Protein AF-A0A958FR53-F1 (afdb_monomer_lite)

Structure (mmCIF, N/CA/C/O backbone):
data_AF-A0A958FR53-F1
#
_entry.id   AF-A0A958FR53-F1
#
loop_
_atom_site.group_PDB
_atom_site.id
_atom_site.type_symbol
_atom_site.label_atom_id
_atom_site.label_alt_id
_atom_site.label_comp_id
_atom_site.label_asym_id
_atom_site.label_entity_id
_atom_site.label_seq_id
_atom_site.pdbx_PDB_ins_code
_atom_site.Cartn_x
_atom_site.Cartn_y
_atom_site.Cartn_z
_atom_site.occupancy
_atom_site.B_iso_or_equiv
_atom_site.auth_seq_id
_atom_site.auth_comp_id
_atom_site.auth_asym_id
_atom_site.auth_atom_id
_atom_site.pdbx_PDB_model_num
ATOM 1 N N . GLY A 1 1 ? 11.135 -22.527 -11.288 1.00 54.66 1 GLY A N 1
ATOM 2 C CA . GLY A 1 1 ? 11.199 -23.999 -11.231 1.00 54.66 1 GLY A CA 1
ATOM 3 C C . GLY A 1 1 ? 11.727 -24.532 -12.546 1.00 54.66 1 GLY A C 1
ATOM 4 O O . GLY A 1 1 ? 11.768 -23.794 -13.521 1.00 54.66 1 GLY A O 1
ATOM 5 N N . THR A 1 2 ? 12.189 -25.776 -12.561 1.00 75.31 2 THR A N 1
ATOM 6 C CA . THR A 1 2 ? 12.942 -26.379 -13.679 1.00 75.31 2 THR A CA 1
ATOM 7 C C . THR A 1 2 ? 12.064 -27.038 -14.746 1.00 75.31 2 THR A C 1
ATOM 9 O O . THR A 1 2 ? 12.567 -27.467 -15.776 1.00 75.31 2 THR A O 1
ATOM 12 N N . ASP A 1 3 ? 10.755 -27.109 -14.519 1.00 85.00 3 ASP A N 1
ATOM 13 C CA . ASP A 1 3 ? 9.790 -27.885 -15.307 1.00 85.00 3 ASP A CA 1
ATOM 14 C C . ASP A 1 3 ? 8.852 -27.040 -16.188 1.00 85.00 3 ASP A C 1
ATOM 16 O O . ASP A 1 3 ? 7.979 -27.585 -16.861 1.00 85.00 3 ASP A O 1
ATOM 20 N N . GLY A 1 4 ? 8.988 -25.709 -16.170 1.00 83.75 4 GLY A N 1
ATOM 21 C CA . GLY A 1 4 ? 8.163 -24.793 -16.964 1.00 83.75 4 GLY A CA 1
ATOM 22 C C . GLY A 1 4 ? 6.686 -24.714 -16.550 1.00 83.75 4 GLY A C 1
ATOM 23 O O . GLY A 1 4 ? 5.893 -24.079 -17.247 1.00 83.75 4 GLY A O 1
ATOM 24 N N . ARG A 1 5 ? 6.276 -25.328 -15.427 1.00 93.81 5 ARG A N 1
ATOM 25 C CA . ARG A 1 5 ? 4.864 -25.347 -14.996 1.00 93.81 5 ARG A CA 1
ATOM 26 C C . ARG A 1 5 ? 4.348 -24.004 -14.483 1.00 93.81 5 ARG A C 1
ATOM 28 O O . ARG A 1 5 ? 3.137 -23.812 -14.432 1.00 93.81 5 ARG A O 1
ATOM 35 N N . GLN A 1 6 ? 5.244 -23.065 -14.188 1.00 94.00 6 GLN A N 1
ATOM 36 C CA . GLN A 1 6 ? 4.943 -21.795 -13.520 1.00 94.00 6 GLN A CA 1
ATOM 37 C C . GLN A 1 6 ? 3.888 -20.979 -14.280 1.00 94.00 6 GLN A C 1
ATOM 39 O O . GLN A 1 6 ? 2.976 -20.430 -13.672 1.00 94.00 6 GLN A O 1
ATOM 44 N N . VAL A 1 7 ? 3.966 -20.955 -15.617 1.00 94.50 7 VAL A N 1
ATOM 45 C CA . VAL A 1 7 ? 2.992 -20.244 -16.464 1.00 94.50 7 VAL A CA 1
ATOM 46 C C . VAL A 1 7 ? 1.593 -20.841 -16.315 1.00 94.50 7 VAL A C 1
ATOM 48 O O . VAL A 1 7 ? 0.613 -20.108 -16.192 1.00 94.50 7 VAL A O 1
ATOM 51 N N . ARG A 1 8 ? 1.485 -22.174 -16.332 1.00 95.88 8 ARG A N 1
ATOM 52 C CA . ARG A 1 8 ? 0.201 -22.872 -16.216 1.00 95.88 8 ARG A CA 1
ATOM 53 C C . ARG A 1 8 ? -0.371 -22.739 -14.806 1.00 95.88 8 ARG A C 1
ATOM 55 O O . ARG A 1 8 ? -1.529 -22.367 -14.675 1.00 95.88 8 ARG A O 1
ATOM 62 N N . GLU A 1 9 ? 0.440 -22.989 -13.784 1.00 97.19 9 GLU A N 1
ATOM 63 C CA . GLU A 1 9 ? 0.028 -22.946 -12.374 1.00 97.19 9 GLU A CA 1
ATOM 64 C C . GLU A 1 9 ? -0.427 -21.537 -11.964 1.00 97.19 9 GLU A C 1
ATOM 66 O O . GLU A 1 9 ? -1.464 -21.387 -11.320 1.00 97.19 9 GLU A O 1
ATOM 71 N N . PHE A 1 10 ? 0.259 -20.484 -12.425 1.00 97.50 10 PHE A N 1
ATOM 72 C CA . PHE A 1 10 ? -0.173 -19.108 -12.172 1.00 97.50 10 PHE A CA 1
ATOM 73 C C . PHE A 1 10 ? -1.515 -18.791 -12.852 1.00 97.50 10 PHE A C 1
ATOM 75 O O . PHE A 1 10 ? -2.398 -18.190 -12.245 1.00 97.50 10 PHE A O 1
ATOM 82 N N . LYS A 1 11 ? -1.720 -19.225 -14.102 1.00 98.00 11 LYS A N 1
ATOM 83 C CA . LYS A 1 11 ? -3.011 -19.039 -14.789 1.00 98.00 11 LYS A CA 1
ATOM 84 C C . LYS A 1 11 ? -4.141 -19.826 -14.129 1.00 98.00 11 LYS A C 1
ATOM 86 O O . LYS A 1 11 ? -5.265 -19.334 -14.067 1.00 98.00 11 LYS A O 1
ATOM 91 N N . GLU A 1 12 ? -3.861 -21.035 -13.646 1.00 98.31 12 GLU A N 1
ATOM 92 C CA . GLU A 1 12 ? -4.814 -21.844 -12.881 1.00 98.31 12 GLU A CA 1
ATOM 93 C C . GLU A 1 12 ? -5.193 -21.145 -11.566 1.00 98.31 12 GLU A C 1
ATOM 95 O O . GLU A 1 12 ? -6.379 -21.082 -11.242 1.00 98.31 12 GLU A O 1
ATOM 100 N N . MET A 1 13 ? -4.228 -20.528 -10.875 1.00 98.25 13 MET A N 1
ATOM 101 C CA . MET A 1 13 ? -4.471 -19.695 -9.694 1.00 98.25 13 MET A CA 1
ATOM 102 C C . MET A 1 13 ? -5.370 -18.489 -10.018 1.00 98.25 13 MET A C 1
ATOM 104 O O . MET A 1 13 ? -6.396 -18.309 -9.362 1.00 98.25 13 MET A O 1
ATOM 108 N N . VAL A 1 14 ? -5.052 -17.692 -11.049 1.00 98.62 14 VAL A N 1
ATOM 109 C CA . VAL A 1 14 ? -5.895 -16.545 -11.450 1.00 98.62 14 VAL A CA 1
ATOM 110 C C . VAL A 1 14 ? -7.313 -17.006 -11.800 1.00 98.62 14 VAL A C 1
ATOM 112 O O . VAL A 1 14 ? -8.295 -16.434 -11.329 1.00 98.62 14 VAL A O 1
ATOM 115 N N . LYS A 1 15 ? -7.439 -18.106 -12.553 1.00 98.50 15 LYS A N 1
ATOM 116 C CA . LYS A 1 15 ? -8.737 -18.699 -12.892 1.00 98.50 15 LYS A CA 1
ATOM 117 C C . LYS A 1 15 ? -9.525 -19.118 -11.646 1.00 98.50 15 LYS A C 1
ATOM 119 O O . LYS A 1 15 ? -10.747 -18.951 -11.623 1.00 98.50 15 LYS A O 1
ATOM 124 N N . ALA A 1 16 ? -8.861 -19.665 -10.628 1.00 98.75 16 ALA A N 1
ATOM 125 C CA . ALA A 1 16 ? -9.502 -20.044 -9.373 1.00 98.75 16 ALA A CA 1
ATOM 126 C C . ALA A 1 16 ? -10.024 -18.815 -8.609 1.00 98.75 16 ALA A C 1
ATOM 128 O O . ALA A 1 16 ? -11.164 -18.840 -8.142 1.00 98.75 16 ALA A O 1
ATOM 129 N N . PHE A 1 17 ? -9.254 -17.721 -8.556 1.00 98.62 17 PHE A N 1
ATOM 130 C CA . PHE A 1 17 ? -9.705 -16.457 -7.961 1.00 98.62 17 PHE A CA 1
ATOM 131 C C . PHE A 1 17 ? -10.916 -15.875 -8.699 1.00 98.62 17 PHE A C 1
ATOM 133 O O . PHE A 1 17 ? -11.945 -15.604 -8.077 1.00 98.62 17 PHE A O 1
ATOM 140 N N . HIS A 1 18 ? -10.865 -15.793 -10.031 1.00 98.50 18 HIS A N 1
ATOM 141 C CA . HIS A 1 18 ? -11.983 -15.295 -10.842 1.00 98.50 18 HIS A CA 1
ATOM 142 C C . HIS A 1 18 ? -13.249 -16.142 -10.707 1.00 98.50 18 HIS A C 1
ATOM 144 O O . HIS A 1 18 ? -14.346 -15.594 -10.621 1.00 98.50 18 HIS A O 1
ATOM 150 N N . SER A 1 19 ? -13.114 -17.470 -10.624 1.00 98.50 19 SER A N 1
ATOM 151 C CA . SER A 1 19 ? -14.256 -18.376 -10.407 1.00 98.50 19 SER A CA 1
ATOM 152 C C . SER A 1 19 ? -14.958 -18.128 -9.063 1.00 98.50 19 SER A C 1
ATOM 154 O O . SER A 1 19 ? -16.132 -18.457 -8.915 1.00 98.50 19 SER A O 1
ATOM 156 N N . ASN A 1 20 ? -14.256 -17.505 -8.111 1.00 98.38 20 ASN A N 1
ATOM 157 C CA . ASN A 1 20 ? -14.771 -17.070 -6.812 1.00 98.38 20 ASN A CA 1
ATOM 158 C C . ASN A 1 20 ? -15.046 -15.555 -6.743 1.00 98.38 20 ASN A C 1
ATOM 160 O O . ASN A 1 20 ? -15.259 -15.028 -5.655 1.00 98.38 20 ASN A O 1
ATOM 164 N N . GLN A 1 21 ? -15.078 -14.856 -7.886 1.00 97.81 21 GLN A N 1
ATOM 165 C CA . GLN A 1 21 ? -15.331 -13.410 -7.982 1.00 97.81 21 GLN A CA 1
ATOM 166 C C . GLN A 1 21 ? -14.292 -12.547 -7.241 1.00 97.81 21 GLN A C 1
ATOM 168 O O . GLN A 1 21 ? -14.615 -11.485 -6.711 1.00 97.81 21 GLN A O 1
ATOM 173 N N . ILE A 1 22 ? -13.037 -13.000 -7.210 1.00 98.25 22 ILE A N 1
ATOM 174 C CA . ILE A 1 22 ? -11.909 -12.279 -6.613 1.00 98.25 22 ILE A CA 1
ATOM 175 C C . ILE A 1 22 ? -10.998 -11.788 -7.738 1.00 98.25 22 ILE A C 1
ATOM 177 O O . ILE A 1 22 ? -10.498 -12.591 -8.523 1.00 98.25 22 ILE A O 1
ATOM 181 N N . ALA A 1 23 ? -10.798 -10.473 -7.817 1.00 98.25 23 ALA A N 1
ATOM 182 C CA . ALA A 1 23 ? -9.859 -9.855 -8.748 1.00 98.25 23 ALA A CA 1
ATOM 183 C C . ALA A 1 23 ? -8.408 -10.040 -8.271 1.00 98.25 23 ALA A C 1
ATOM 185 O O . ALA A 1 23 ? -8.145 -10.056 -7.067 1.00 98.25 23 ALA A O 1
ATOM 186 N N . VAL A 1 24 ? -7.465 -10.137 -9.208 1.00 98.62 24 VAL A N 1
ATOM 187 C CA . VAL A 1 24 ? -6.033 -10.300 -8.932 1.00 98.62 24 VAL A CA 1
ATOM 188 C C . VAL A 1 24 ? -5.279 -9.038 -9.343 1.00 98.62 24 VAL A C 1
ATOM 190 O O . VAL A 1 24 ? -5.253 -8.665 -10.518 1.00 98.62 24 VAL A O 1
ATOM 193 N N . ILE A 1 25 ? -4.637 -8.400 -8.364 1.00 98.62 25 ILE A N 1
ATOM 194 C CA . ILE A 1 25 ? -3.726 -7.267 -8.559 1.00 98.62 25 ILE A CA 1
ATOM 195 C C . ILE A 1 25 ? -2.292 -7.779 -8.436 1.00 98.62 25 ILE A C 1
ATOM 197 O O . ILE A 1 25 ? -1.975 -8.490 -7.484 1.00 98.62 25 ILE A O 1
ATOM 201 N N . LEU A 1 26 ? -1.434 -7.423 -9.392 1.00 98.62 26 LEU A N 1
ATOM 202 C CA . LEU A 1 26 ? -0.034 -7.846 -9.416 1.00 98.62 26 LEU A CA 1
ATOM 203 C C . LEU A 1 26 ? 0.897 -6.721 -8.945 1.00 98.62 26 LEU A C 1
ATOM 205 O O . LEU A 1 26 ? 0.838 -5.613 -9.475 1.00 98.62 26 LEU A O 1
ATOM 209 N N . ASP A 1 27 ? 1.772 -7.011 -7.985 1.00 98.75 27 ASP A N 1
ATOM 210 C CA . ASP A 1 27 ? 2.882 -6.121 -7.631 1.00 98.75 27 ASP A CA 1
ATOM 211 C C . ASP A 1 27 ? 3.961 -6.172 -8.726 1.00 98.75 27 ASP A C 1
ATOM 213 O O . ASP A 1 27 ? 4.370 -7.258 -9.148 1.00 98.75 27 ASP A O 1
ATOM 217 N N . VAL A 1 28 ? 4.380 -5.014 -9.236 1.00 98.81 28 VAL A N 1
ATOM 218 C CA . VAL A 1 28 ? 5.323 -4.896 -10.354 1.00 98.81 28 VAL A CA 1
ATOM 219 C C . VAL A 1 28 ? 6.444 -3.911 -10.047 1.00 98.81 28 VAL A C 1
ATOM 221 O O . VAL A 1 28 ? 6.221 -2.778 -9.624 1.00 98.81 28 VAL A O 1
ATOM 224 N N . VAL A 1 29 ? 7.668 -4.340 -10.360 1.00 98.56 29 VAL A N 1
ATOM 225 C CA . VAL A 1 29 ? 8.905 -3.601 -10.098 1.00 98.56 29 VAL A CA 1
ATOM 226 C C . VAL A 1 29 ? 9.525 -3.175 -11.427 1.00 98.56 29 VAL A C 1
ATOM 228 O O . VAL A 1 29 ? 10.181 -3.961 -12.108 1.00 98.56 29 VAL A O 1
ATOM 231 N N . TYR A 1 30 ? 9.285 -1.922 -11.818 1.00 98.38 30 TYR A N 1
ATOM 232 C CA . TYR A 1 30 ? 9.868 -1.318 -13.027 1.00 98.38 30 TYR A CA 1
ATOM 233 C C . TYR A 1 30 ? 10.902 -0.225 -12.721 1.00 98.38 30 TYR A C 1
ATOM 235 O O . TYR A 1 30 ? 11.507 0.320 -13.644 1.00 98.38 30 TYR A O 1
ATOM 243 N N . ASN A 1 31 ? 11.089 0.116 -11.442 1.00 98.00 31 ASN A N 1
ATOM 244 C CA . ASN A 1 31 ? 11.985 1.184 -11.003 1.00 98.00 31 ASN A CA 1
ATOM 245 C C . ASN A 1 31 ? 13.460 0.730 -10.906 1.00 98.00 31 ASN A C 1
ATOM 247 O O . ASN A 1 31 ? 14.357 1.541 -11.140 1.00 98.00 31 ASN A O 1
ATOM 251 N N . HIS A 1 32 ? 13.719 -0.559 -10.662 1.00 97.56 32 HIS A N 1
ATOM 252 C CA . HIS A 1 32 ? 15.056 -1.164 -10.619 1.00 97.56 32 HIS A CA 1
ATOM 253 C C . HIS A 1 32 ? 15.039 -2.602 -11.174 1.00 97.56 32 HIS A C 1
ATOM 255 O O . HIS A 1 32 ? 14.012 -3.082 -11.652 1.00 97.56 32 HIS A O 1
ATOM 261 N N . VAL A 1 33 ? 16.189 -3.290 -11.158 1.00 96.38 33 VAL A N 1
ATOM 262 C CA . VAL A 1 33 ? 16.293 -4.699 -11.574 1.00 96.38 33 VAL A CA 1
ATOM 263 C C . VAL A 1 33 ? 17.169 -5.474 -10.595 1.00 96.38 33 VAL A C 1
ATOM 265 O O . VAL A 1 33 ? 18.121 -4.933 -10.045 1.00 96.38 33 VAL A O 1
ATOM 268 N N . SER A 1 34 ? 16.902 -6.763 -10.403 1.00 93.69 34 SER A N 1
ATOM 269 C CA . SER A 1 34 ? 17.800 -7.607 -9.613 1.00 93.69 34 SER A CA 1
ATOM 270 C C . SER A 1 34 ? 19.093 -7.911 -10.375 1.00 93.69 34 SER A C 1
ATOM 272 O O . SER A 1 34 ? 19.124 -7.912 -11.613 1.00 93.69 34 SER A O 1
ATOM 274 N N . GLN A 1 35 ? 20.164 -8.177 -9.616 1.00 90.12 35 GLN A N 1
ATOM 275 C CA . GLN A 1 35 ? 21.483 -8.551 -10.140 1.00 90.12 35 GLN A CA 1
ATOM 276 C C . GLN A 1 35 ? 21.917 -7.648 -11.302 1.00 90.12 35 GLN A C 1
ATOM 278 O O . GLN A 1 35 ? 22.315 -8.140 -12.359 1.00 90.12 35 GLN A O 1
ATOM 283 N N . TYR A 1 36 ? 21.805 -6.325 -11.130 1.00 85.06 36 TYR A N 1
ATOM 284 C CA . TYR A 1 36 ? 22.046 -5.347 -12.196 1.00 85.06 36 TYR A CA 1
ATOM 285 C C . TYR A 1 36 ? 23.388 -5.552 -12.901 1.00 85.06 36 TYR A C 1
ATOM 287 O O . TYR A 1 36 ? 23.495 -5.311 -14.103 1.00 85.06 36 TYR A O 1
ATOM 295 N N . ASP A 1 37 ? 24.385 -6.090 -12.193 1.00 84.75 37 ASP A N 1
ATOM 296 C CA . ASP A 1 37 ? 25.684 -6.410 -12.761 1.00 84.75 37 ASP A CA 1
ATOM 297 C C . ASP A 1 37 ? 25.685 -7.494 -13.838 1.00 84.75 37 ASP A C 1
ATOM 299 O O . ASP A 1 37 ? 26.526 -7.424 -14.739 1.00 84.75 37 ASP A O 1
ATOM 303 N N . HIS A 1 38 ? 24.745 -8.436 -13.766 1.00 91.81 38 HIS A N 1
ATOM 304 C CA . HIS A 1 38 ? 24.525 -9.518 -14.727 1.00 91.81 38 HIS A CA 1
ATOM 305 C C . HIS A 1 38 ? 23.213 -9.347 -15.506 1.00 91.81 38 HIS A C 1
ATOM 307 O O . HIS A 1 38 ? 22.783 -10.250 -16.227 1.00 91.81 38 HIS A O 1
ATOM 313 N N . ASN A 1 39 ? 22.546 -8.202 -15.366 1.00 94.81 39 ASN A N 1
ATOM 314 C CA . ASN A 1 39 ? 21.243 -8.007 -15.967 1.00 94.81 39 ASN A CA 1
ATOM 315 C C . ASN A 1 39 ? 21.360 -7.820 -17.496 1.00 94.81 39 ASN A C 1
ATOM 317 O O . ASN A 1 39 ? 22.198 -7.034 -17.951 1.00 94.81 39 ASN A O 1
ATOM 321 N N . PRO A 1 40 ? 20.507 -8.468 -18.313 1.00 95.62 40 PRO A N 1
ATOM 322 C CA . PRO A 1 40 ? 20.557 -8.352 -19.771 1.00 95.62 40 PRO A CA 1
ATOM 323 C C . PRO A 1 40 ? 20.536 -6.911 -20.291 1.00 95.62 40 PRO A C 1
ATOM 325 O O . PRO A 1 40 ? 21.240 -6.600 -21.249 1.00 95.62 40 PRO A O 1
ATOM 328 N N . TYR A 1 41 ? 19.803 -6.001 -19.641 1.00 96.25 41 TYR A N 1
ATOM 329 C CA . TYR A 1 41 ? 19.758 -4.599 -20.064 1.00 96.25 41 TYR A CA 1
ATOM 330 C C . TYR A 1 41 ? 21.114 -3.897 -19.938 1.00 96.25 41 TYR A C 1
ATOM 332 O O . TYR A 1 41 ? 21.424 -3.032 -20.758 1.00 96.25 41 TYR A O 1
ATOM 340 N N . LYS A 1 42 ? 21.951 -4.289 -18.964 1.00 95.19 42 LYS A N 1
ATOM 341 C CA . LYS A 1 42 ? 23.311 -3.748 -18.805 1.00 95.19 42 LYS A CA 1
ATOM 342 C C . LYS A 1 42 ? 24.192 -4.166 -19.982 1.00 95.19 42 LYS A C 1
ATOM 344 O O . LYS A 1 42 ? 24.961 -3.344 -20.475 1.00 95.19 42 LYS A O 1
ATOM 349 N N . TYR A 1 43 ? 24.062 -5.416 -20.434 1.00 95.50 43 TYR A N 1
ATOM 350 C CA . TYR A 1 43 ? 24.814 -5.953 -21.573 1.00 95.50 43 TYR A CA 1
ATOM 351 C C . TYR A 1 43 ? 24.318 -5.442 -22.927 1.00 95.50 43 TYR A C 1
ATOM 353 O O . TYR A 1 43 ? 25.123 -5.318 -23.845 1.00 95.50 43 TYR A O 1
ATOM 361 N N . ILE A 1 44 ? 23.022 -5.138 -23.052 1.00 96.56 44 ILE A N 1
ATOM 362 C CA . ILE A 1 44 ? 22.471 -4.502 -24.254 1.00 96.56 44 ILE A CA 1
ATOM 363 C C . ILE A 1 44 ? 22.995 -3.068 -24.356 1.00 96.56 44 ILE A C 1
ATOM 365 O O . ILE A 1 44 ? 23.652 -2.734 -25.336 1.00 96.56 44 ILE A O 1
ATOM 369 N N . ASP A 1 45 ? 22.702 -2.228 -23.357 1.00 97.19 45 ASP A N 1
ATOM 370 C CA . ASP A 1 45 ? 23.225 -0.862 -23.270 1.00 97.19 45 ASP A CA 1
ATOM 371 C C . ASP A 1 45 ? 22.977 -0.269 -21.872 1.00 97.19 45 ASP A C 1
ATOM 373 O O . ASP A 1 45 ? 21.900 0.264 -21.568 1.00 97.19 45 ASP A O 1
ATOM 377 N N . LYS A 1 46 ? 24.004 -0.303 -21.014 1.00 96.06 46 LYS A N 1
ATOM 378 C CA . LYS A 1 46 ? 23.906 0.265 -19.663 1.00 96.06 46 LYS A CA 1
ATOM 379 C C . LYS A 1 46 ? 23.580 1.766 -19.642 1.00 96.06 46 LYS A C 1
ATOM 381 O O . LYS A 1 46 ? 22.919 2.229 -18.717 1.00 96.06 46 LYS A O 1
ATOM 386 N N . PHE A 1 47 ? 24.031 2.535 -20.635 1.00 97.31 47 PHE A N 1
ATOM 387 C CA . PHE A 1 47 ? 23.840 3.989 -20.681 1.00 97.31 47 PHE A CA 1
ATOM 388 C C . PHE A 1 47 ? 22.415 4.354 -21.094 1.00 97.31 47 PHE A C 1
ATOM 390 O O . PHE A 1 47 ? 21.880 5.388 -20.662 1.00 97.31 47 PHE A O 1
ATOM 397 N N . TYR A 1 48 ? 21.802 3.496 -21.910 1.00 98.00 48 TYR A N 1
ATOM 398 C CA . TYR A 1 48 ? 20.412 3.617 -22.304 1.00 98.00 48 TYR A CA 1
ATOM 399 C C . TYR A 1 48 ? 19.477 3.280 -21.142 1.00 98.00 48 TYR A C 1
ATOM 401 O O . TYR A 1 48 ? 18.656 4.118 -20.786 1.00 98.00 48 TYR A O 1
ATOM 409 N N . TYR A 1 49 ? 19.616 2.104 -20.524 1.00 98.12 49 TYR A N 1
ATOM 410 C CA . TYR A 1 49 ? 18.600 1.582 -19.601 1.00 98.12 49 TYR A CA 1
ATOM 411 C C . TYR A 1 49 ? 18.735 2.023 -18.141 1.00 98.12 49 TYR A C 1
ATOM 413 O O . TYR A 1 49 ? 17.749 1.942 -17.416 1.00 98.12 49 TYR A O 1
ATOM 421 N N . PHE A 1 50 ? 19.894 2.519 -17.697 1.00 98.00 50 PHE A N 1
ATOM 422 C CA . PHE A 1 50 ? 20.115 2.831 -16.278 1.00 98.00 50 PHE A CA 1
ATOM 423 C C . PHE A 1 50 ? 20.569 4.260 -16.043 1.00 98.00 50 PHE A C 1
ATOM 425 O O . PHE A 1 50 ? 21.306 4.829 -16.854 1.00 98.00 50 PHE A O 1
ATOM 432 N N . ARG A 1 51 ? 20.150 4.851 -14.922 1.00 97.31 51 ARG A N 1
ATOM 433 C CA . ARG A 1 51 ? 20.700 6.121 -14.440 1.00 97.31 51 ARG A CA 1
ATOM 434 C C . ARG A 1 51 ? 22.123 5.890 -13.939 1.00 97.31 51 ARG A C 1
ATOM 436 O O . ARG A 1 51 ? 22.384 4.916 -13.236 1.00 97.31 51 ARG A O 1
ATOM 443 N N . LEU A 1 52 ? 23.047 6.741 -14.383 1.00 97.31 52 LEU A N 1
ATOM 444 C CA . LEU A 1 52 ? 24.476 6.590 -14.134 1.00 97.31 52 LEU A CA 1
ATOM 445 C C . LEU A 1 52 ? 25.061 7.923 -13.680 1.00 97.31 52 LEU A C 1
ATOM 447 O O . LEU A 1 52 ? 24.794 8.960 -14.289 1.00 97.31 52 LEU A O 1
ATOM 451 N N . LYS A 1 53 ? 25.945 7.849 -12.691 1.00 96.94 53 LYS A N 1
ATOM 452 C CA . LYS A 1 53 ? 26.780 8.960 -12.237 1.00 96.94 53 LYS A CA 1
ATOM 453 C C . LYS A 1 53 ? 27.786 9.365 -13.332 1.00 96.94 53 LYS A C 1
ATOM 455 O O . LYS A 1 53 ? 28.040 8.586 -14.255 1.00 96.94 53 LYS A O 1
ATOM 460 N N . PRO A 1 54 ? 28.454 10.533 -13.220 1.00 97.06 54 PRO A N 1
ATOM 461 C CA . PRO A 1 54 ? 29.464 10.967 -14.194 1.00 97.06 54 PRO A CA 1
ATOM 462 C C . PRO A 1 54 ? 30.626 9.981 -14.407 1.00 97.06 54 PRO A C 1
ATOM 464 O O . PRO A 1 54 ? 31.184 9.912 -15.498 1.00 97.06 54 PRO A O 1
ATOM 467 N N . ASN A 1 55 ? 30.973 9.186 -13.391 1.00 96.69 55 ASN A N 1
ATOM 468 C CA . ASN A 1 55 ? 31.998 8.139 -13.475 1.00 96.69 55 ASN A CA 1
ATOM 469 C C . ASN A 1 55 ? 31.486 6.815 -14.083 1.00 96.69 55 ASN A C 1
ATOM 471 O O . ASN A 1 55 ? 32.223 5.836 -14.115 1.00 96.69 55 ASN A O 1
ATOM 475 N N . CYS A 1 56 ? 30.253 6.797 -14.596 1.00 94.69 56 CYS A N 1
ATOM 476 C CA . CYS A 1 56 ? 29.582 5.649 -15.207 1.00 94.69 56 CYS A CA 1
ATOM 477 C C . CYS A 1 56 ? 29.198 4.504 -14.251 1.00 94.69 56 CYS A C 1
ATOM 479 O O . CYS A 1 56 ? 28.854 3.420 -14.746 1.00 94.69 56 CYS A O 1
ATOM 481 N N . ASP A 1 57 ? 29.222 4.747 -12.937 1.00 95.56 57 ASP A N 1
ATOM 482 C CA . ASP A 1 57 ? 28.618 3.870 -11.929 1.00 95.56 57 ASP A CA 1
ATOM 483 C C . ASP A 1 57 ? 27.099 4.045 -11.897 1.00 95.56 57 ASP A C 1
ATOM 485 O O . ASP A 1 57 ? 26.578 5.101 -12.264 1.00 95.56 57 ASP A O 1
ATOM 489 N N . PHE A 1 58 ? 26.386 3.030 -11.410 1.00 96.62 58 PHE A N 1
ATOM 490 C CA . PHE A 1 58 ? 24.940 3.095 -11.229 1.00 96.62 58 PHE A CA 1
ATOM 491 C C . PHE A 1 58 ? 24.544 4.142 -10.177 1.00 96.62 58 PHE A C 1
ATOM 493 O O . PHE A 1 58 ? 25.166 4.281 -9.116 1.00 96.62 58 PHE A O 1
ATOM 500 N N . GLU A 1 59 ? 23.496 4.902 -10.485 1.00 96.44 59 GLU A N 1
ATOM 501 C CA . GLU A 1 59 ? 22.714 5.594 -9.462 1.00 96.44 59 GLU A CA 1
ATOM 502 C C . GLU A 1 59 ? 21.835 4.575 -8.733 1.00 96.44 59 GLU A C 1
ATOM 504 O O . GLU A 1 59 ? 21.431 3.577 -9.321 1.00 96.44 59 GLU A O 1
ATOM 509 N N . SER A 1 60 ? 21.583 4.809 -7.447 1.00 95.62 60 SER A N 1
ATOM 510 C CA . SER A 1 60 ? 20.827 3.901 -6.578 1.00 95.62 60 SER A CA 1
ATOM 511 C C . SER A 1 60 ? 19.927 4.707 -5.643 1.00 95.62 60 SER A C 1
ATOM 513 O O . SER A 1 60 ? 19.943 4.526 -4.424 1.00 95.62 60 SER A O 1
ATOM 515 N N . ALA A 1 61 ? 19.174 5.646 -6.206 1.00 96.31 61 ALA A N 1
ATOM 516 C CA . ALA A 1 61 ? 18.178 6.419 -5.480 1.00 96.31 61 ALA A CA 1
ATOM 517 C C . ALA A 1 61 ? 17.017 5.532 -4.983 1.00 96.31 61 ALA A C 1
ATOM 519 O O . ALA A 1 61 ? 16.378 5.875 -3.992 1.00 96.31 61 ALA A O 1
ATOM 520 N N . SER A 1 62 ? 16.785 4.377 -5.618 1.00 95.31 62 SER A N 1
ATOM 521 C CA . SER A 1 62 ? 15.899 3.309 -5.124 1.00 95.31 62 SER A CA 1
ATOM 522 C C . SER A 1 62 ? 16.385 2.658 -3.825 1.00 95.31 62 SER A C 1
ATOM 524 O O . SER A 1 62 ? 15.589 2.094 -3.088 1.00 95.31 62 SER A O 1
ATOM 526 N N . GLY A 1 63 ? 17.694 2.706 -3.547 1.00 94.81 63 GLY A N 1
ATOM 527 C CA . GLY A 1 63 ? 18.334 1.905 -2.497 1.00 94.81 63 GLY A CA 1
ATOM 528 C C . GLY A 1 63 ? 18.679 0.468 -2.919 1.00 94.81 63 GLY A C 1
ATOM 529 O O . GLY A 1 63 ? 19.307 -0.249 -2.145 1.00 94.81 63 GLY A O 1
ATOM 530 N N . CYS A 1 64 ? 18.348 0.059 -4.150 1.00 95.12 64 CYS A N 1
ATOM 531 C CA . CYS A 1 64 ? 18.486 -1.324 -4.633 1.00 95.12 64 CYS A CA 1
ATOM 532 C C . CYS A 1 64 ? 19.679 -1.544 -5.586 1.00 95.12 64 CYS A C 1
ATOM 534 O O . CYS A 1 64 ? 19.775 -2.570 -6.257 1.00 95.12 64 CYS A O 1
ATOM 536 N N . GLY A 1 65 ? 20.608 -0.589 -5.656 1.00 95.12 65 GLY A N 1
ATOM 537 C CA . GLY A 1 65 ? 21.864 -0.684 -6.407 1.00 95.12 65 GLY A CA 1
ATOM 538 C C . GLY A 1 65 ? 21.819 -0.135 -7.834 1.00 95.12 65 GLY A C 1
ATOM 539 O O . GLY A 1 65 ? 22.872 0.193 -8.380 1.00 95.12 65 GLY A O 1
ATOM 540 N N . ASN A 1 66 ? 20.634 0.028 -8.427 1.00 97.19 66 ASN A N 1
ATOM 541 C CA . ASN A 1 66 ? 20.465 0.640 -9.741 1.00 97.19 66 ASN A CA 1
ATOM 542 C C . ASN A 1 66 ? 19.098 1.327 -9.879 1.00 97.19 66 ASN A C 1
ATOM 544 O O . ASN A 1 66 ? 18.116 0.852 -9.321 1.00 97.19 66 ASN A O 1
ATOM 548 N N . ASP A 1 67 ? 19.002 2.327 -10.756 1.00 97.56 67 ASP A N 1
ATOM 549 C CA . ASP A 1 67 ? 17.723 2.948 -11.123 1.00 97.56 67 ASP A CA 1
ATOM 550 C C . ASP A 1 67 ? 17.477 2.841 -12.636 1.00 97.56 67 ASP A C 1
ATOM 552 O O . ASP A 1 67 ? 18.352 3.154 -13.453 1.00 97.56 67 ASP A O 1
ATOM 556 N N . PHE A 1 68 ? 16.288 2.385 -13.027 1.00 97.88 68 PHE A N 1
ATOM 557 C CA . PHE A 1 68 ? 15.912 2.168 -14.424 1.00 97.88 68 PHE A CA 1
ATOM 558 C C . PHE A 1 68 ? 15.438 3.476 -15.086 1.00 97.88 68 PHE A C 1
ATOM 560 O O . PHE A 1 68 ? 14.641 4.234 -14.533 1.00 97.88 68 PHE A O 1
ATOM 567 N N . LYS A 1 69 ? 15.916 3.756 -16.303 1.00 97.69 69 LYS A N 1
ATOM 568 C CA . LYS A 1 69 ? 15.552 4.942 -17.102 1.00 97.69 69 LYS A CA 1
ATOM 569 C C . LYS A 1 69 ? 14.241 4.718 -17.846 1.00 97.69 69 LYS A C 1
ATOM 571 O O . LYS A 1 69 ? 14.222 4.477 -19.057 1.00 97.69 69 LYS A O 1
ATOM 576 N N . THR A 1 70 ? 13.142 4.798 -17.110 1.00 98.44 70 THR A N 1
ATOM 577 C CA . THR A 1 70 ? 11.781 4.599 -17.628 1.00 98.44 70 THR A CA 1
ATOM 578 C C . THR A 1 70 ? 11.426 5.568 -18.764 1.00 98.44 70 THR A C 1
ATOM 580 O O . THR A 1 70 ? 10.719 5.183 -19.694 1.00 98.44 70 THR A O 1
ATOM 583 N N . GLU A 1 71 ? 12.029 6.763 -18.795 1.00 98.38 71 GLU A N 1
ATOM 584 C CA . GLU A 1 71 ? 11.744 7.804 -19.788 1.00 98.38 71 GLU A CA 1
ATOM 585 C C . GLU A 1 71 ? 12.228 7.488 -21.208 1.00 98.38 71 GLU A C 1
ATOM 587 O O . GLU A 1 71 ? 11.849 8.161 -22.175 1.00 98.38 71 GLU A O 1
ATOM 592 N N . ARG A 1 72 ? 13.091 6.479 -21.362 1.00 98.44 72 ARG A N 1
ATOM 593 C CA . ARG A 1 72 ? 13.658 6.115 -22.660 1.00 98.44 72 ARG A CA 1
ATOM 594 C C . ARG A 1 72 ? 12.614 5.408 -23.525 1.00 98.44 72 ARG A C 1
ATOM 596 O O . ARG A 1 72 ? 11.962 4.488 -23.039 1.00 98.44 72 ARG A O 1
ATOM 603 N N . PRO A 1 73 ? 12.494 5.735 -24.828 1.00 98.44 73 PRO A N 1
ATOM 604 C CA . PRO A 1 73 ? 11.435 5.187 -25.678 1.00 98.44 73 PRO A CA 1
ATOM 605 C C . PRO A 1 73 ? 11.301 3.657 -25.652 1.00 98.44 73 PRO A C 1
ATOM 607 O O . PRO A 1 73 ? 10.186 3.150 -25.546 1.00 98.44 73 PRO A O 1
ATOM 610 N N . MET A 1 74 ? 12.414 2.914 -25.702 1.00 98.25 74 MET A N 1
ATOM 611 C CA . MET A 1 74 ? 12.371 1.445 -25.678 1.00 98.25 74 MET A CA 1
ATOM 612 C C . MET A 1 74 ? 12.140 0.872 -24.277 1.00 98.25 74 MET A C 1
ATOM 614 O O . MET A 1 74 ? 11.506 -0.173 -24.161 1.00 98.25 74 MET A O 1
ATOM 618 N N . ALA A 1 75 ? 12.573 1.570 -23.223 1.00 98.38 75 ALA A N 1
ATOM 619 C CA . ALA A 1 75 ? 12.259 1.205 -21.842 1.00 98.38 75 ALA A CA 1
ATOM 620 C C . ALA A 1 75 ? 10.758 1.386 -21.564 1.00 98.38 75 ALA A C 1
ATOM 622 O O . ALA A 1 75 ? 10.093 0.433 -21.165 1.00 98.38 75 ALA A O 1
ATOM 623 N N . ARG A 1 76 ? 10.196 2.558 -21.891 1.00 98.75 76 ARG A N 1
ATOM 624 C CA . ARG A 1 76 ? 8.753 2.835 -21.808 1.00 98.75 76 ARG A CA 1
ATOM 625 C C . ARG A 1 76 ? 7.933 1.817 -22.587 1.00 98.75 76 ARG A C 1
ATOM 627 O O . ARG A 1 76 ? 6.957 1.283 -22.066 1.00 98.75 76 ARG A O 1
ATOM 634 N N . ARG A 1 77 ? 8.326 1.538 -23.835 1.00 98.62 77 ARG A N 1
ATOM 635 C CA . ARG A 1 77 ? 7.650 0.542 -24.672 1.00 98.62 77 ARG A CA 1
ATOM 636 C C . ARG A 1 77 ? 7.639 -0.828 -23.997 1.00 98.62 77 ARG A C 1
ATOM 638 O O . ARG A 1 77 ? 6.578 -1.434 -23.925 1.00 98.62 77 ARG A O 1
ATOM 645 N N . MET A 1 78 ? 8.783 -1.279 -23.486 1.00 98.38 78 MET A N 1
ATOM 646 C CA . MET A 1 78 ? 8.899 -2.558 -22.786 1.00 98.38 78 MET A CA 1
ATOM 647 C C . MET A 1 78 ? 7.991 -2.618 -21.552 1.00 98.38 78 MET A C 1
ATOM 649 O O . MET A 1 78 ? 7.262 -3.593 -21.392 1.00 98.38 78 MET A O 1
ATOM 653 N N . ILE A 1 79 ? 7.975 -1.568 -20.726 1.00 98.81 79 ILE A N 1
ATOM 654 C CA . ILE A 1 79 ? 7.130 -1.499 -19.524 1.00 98.81 79 ILE A CA 1
ATOM 655 C C . ILE A 1 79 ? 5.649 -1.593 -19.905 1.00 98.81 79 ILE A C 1
ATOM 657 O O . ILE A 1 79 ? 4.921 -2.428 -19.368 1.00 98.81 79 ILE A O 1
ATOM 661 N N . VAL A 1 80 ? 5.202 -0.789 -20.875 1.00 98.88 80 VAL A N 1
ATOM 662 C CA . VAL A 1 80 ? 3.810 -0.819 -21.345 1.00 98.88 80 VAL A CA 1
ATOM 663 C C . VAL A 1 80 ? 3.468 -2.192 -21.926 1.00 98.88 80 VAL A C 1
ATOM 665 O O . VAL A 1 80 ? 2.461 -2.776 -21.543 1.00 98.88 80 VAL A O 1
ATOM 668 N N . GLU A 1 81 ? 4.296 -2.748 -22.813 1.00 98.88 81 GLU A N 1
ATOM 669 C CA . GLU A 1 81 ? 4.054 -4.071 -23.403 1.00 98.88 81 GLU A CA 1
ATOM 670 C C . GLU A 1 81 ? 4.023 -5.184 -22.342 1.00 98.88 81 GLU A C 1
ATOM 672 O O . GLU A 1 81 ? 3.184 -6.080 -22.442 1.00 98.88 81 GLU A O 1
ATOM 677 N N . SER A 1 82 ? 4.854 -5.095 -21.298 1.00 98.81 82 SER A N 1
ATOM 678 C CA . SER A 1 82 ? 4.851 -6.005 -20.146 1.00 98.81 82 SER A CA 1
ATOM 679 C C . SER A 1 82 ? 3.525 -5.948 -19.379 1.00 98.81 82 SER A C 1
ATOM 681 O O . SER A 1 82 ? 2.885 -6.984 -19.189 1.00 98.81 82 SER A O 1
ATOM 683 N N . VAL A 1 83 ? 3.039 -4.748 -19.035 1.00 98.88 83 VAL A N 1
ATOM 684 C CA . VAL A 1 83 ? 1.723 -4.557 -18.394 1.00 98.88 83 VAL A CA 1
ATOM 685 C C . VAL A 1 83 ? 0.604 -5.158 -19.252 1.00 98.88 83 VAL A C 1
ATOM 687 O O . VAL A 1 83 ? -0.208 -5.949 -18.768 1.00 98.88 83 VAL A O 1
ATOM 690 N N . LEU A 1 84 ? 0.573 -4.847 -20.554 1.00 98.81 84 LEU A N 1
ATOM 691 C CA . LEU A 1 84 ? -0.460 -5.374 -21.452 1.00 98.81 84 LEU A CA 1
ATOM 692 C C . LEU A 1 84 ? -0.359 -6.894 -21.628 1.00 98.81 84 LEU A C 1
ATOM 694 O O . LEU A 1 84 ? -1.386 -7.544 -21.828 1.00 98.81 84 LEU A O 1
ATOM 698 N N . HIS A 1 85 ? 0.846 -7.465 -21.573 1.00 98.75 85 HIS A N 1
ATOM 699 C CA . HIS A 1 85 ? 1.043 -8.909 -21.617 1.00 98.75 85 HIS A CA 1
ATOM 700 C C . HIS A 1 85 ? 0.403 -9.582 -20.400 1.00 98.75 85 HIS A C 1
ATOM 702 O O . HIS A 1 85 ? -0.408 -10.487 -20.582 1.00 98.75 85 HIS A O 1
ATOM 708 N N . TRP A 1 86 ? 0.662 -9.093 -19.184 1.00 98.81 86 TRP A N 1
ATOM 709 C CA . TRP A 1 86 ? 0.023 -9.607 -17.965 1.00 98.81 86 TRP A CA 1
ATOM 710 C C . TRP A 1 86 ? -1.508 -9.521 -18.016 1.00 98.81 86 TRP A C 1
ATOM 712 O O . TRP A 1 86 ? -2.197 -10.486 -17.679 1.00 98.81 86 TRP A O 1
ATOM 722 N N . MET A 1 87 ? -2.063 -8.422 -18.529 1.00 98.75 87 MET A N 1
ATOM 723 C CA . MET A 1 87 ? -3.518 -8.286 -18.684 1.00 98.75 87 MET A CA 1
ATOM 724 C C . MET A 1 87 ? -4.105 -9.256 -19.722 1.00 98.75 87 MET A C 1
ATOM 726 O O . MET A 1 87 ? -5.175 -9.820 -19.510 1.00 98.75 87 MET A O 1
ATOM 730 N N . LYS A 1 88 ? -3.440 -9.459 -20.866 1.00 98.50 88 LYS A N 1
ATOM 731 C CA . LYS A 1 88 ? -3.980 -10.290 -21.962 1.00 98.50 88 LYS A CA 1
ATOM 732 C C . LYS A 1 88 ? -3.761 -11.780 -21.733 1.00 98.50 88 LYS A C 1
ATOM 734 O O . LYS A 1 88 ? -4.686 -12.569 -21.914 1.00 98.50 88 LYS A O 1
ATOM 739 N N . GLU A 1 89 ? -2.541 -12.145 -21.358 1.00 98.19 89 GLU A N 1
ATOM 740 C CA . GLU A 1 89 ? -2.089 -13.533 -21.277 1.00 98.19 89 GLU A CA 1
ATOM 741 C C . GLU A 1 89 ? -2.484 -14.184 -19.953 1.00 98.19 89 GLU A C 1
ATOM 743 O O . GLU A 1 89 ? -2.889 -15.348 -19.928 1.00 98.19 89 GLU A O 1
ATOM 748 N N . TYR A 1 90 ? -2.395 -13.422 -18.861 1.00 98.31 90 TYR A N 1
ATOM 749 C CA . TYR A 1 90 ? -2.652 -13.908 -17.506 1.00 98.31 90 TYR A CA 1
ATOM 750 C C . TYR A 1 90 ? -3.954 -13.381 -16.909 1.00 98.31 90 TYR A C 1
ATOM 752 O O . TYR A 1 90 ? -4.335 -13.842 -15.841 1.00 98.31 90 TYR A O 1
ATOM 760 N N . ARG A 1 91 ? -4.662 -12.476 -17.603 1.00 98.19 91 ARG A N 1
ATOM 761 C CA . ARG A 1 91 ? -5.944 -11.899 -17.159 1.00 98.19 91 ARG A CA 1
ATOM 762 C C . ARG A 1 91 ? -5.846 -11.157 -15.820 1.00 98.19 91 ARG A C 1
ATOM 764 O O . ARG A 1 91 ? -6.790 -11.173 -15.047 1.00 98.19 91 ARG A O 1
ATOM 771 N N . ILE A 1 92 ? -4.716 -10.498 -15.564 1.00 98.56 92 ILE A N 1
ATOM 772 C CA . ILE A 1 92 ? -4.538 -9.638 -14.386 1.00 98.56 92 ILE A CA 1
ATOM 773 C C . ILE A 1 92 ? -5.499 -8.437 -14.437 1.00 98.56 92 ILE A C 1
ATOM 775 O O . ILE A 1 92 ? -5.642 -7.799 -15.485 1.00 98.56 92 ILE A O 1
ATOM 779 N N . ASP A 1 93 ? -6.130 -8.122 -13.302 1.00 98.62 93 ASP A N 1
ATOM 780 C CA . ASP A 1 93 ? -7.178 -7.098 -13.176 1.00 98.62 93 ASP A CA 1
ATOM 781 C C . ASP A 1 93 ? -6.632 -5.712 -12.803 1.00 98.62 93 ASP A C 1
ATOM 783 O O . ASP A 1 93 ? -7.298 -4.691 -12.997 1.00 98.62 93 ASP A O 1
ATOM 787 N N . GLY A 1 94 ? -5.409 -5.661 -12.279 1.00 98.56 94 GLY A N 1
ATOM 788 C CA . GLY A 1 94 ? -4.747 -4.428 -11.887 1.00 98.56 94 GLY A CA 1
ATOM 789 C C . GLY A 1 94 ? -3.314 -4.631 -11.420 1.00 98.56 94 GLY A C 1
ATOM 790 O O . GLY A 1 94 ? -2.809 -5.751 -11.378 1.00 98.56 94 GLY A O 1
ATOM 791 N N . PHE A 1 95 ? -2.657 -3.535 -11.061 1.00 98.88 95 PHE A N 1
ATOM 792 C CA . PHE A 1 95 ? -1.246 -3.517 -10.702 1.00 98.88 95 PHE A CA 1
ATOM 793 C C . PHE A 1 95 ? -0.981 -2.585 -9.518 1.00 98.88 95 PHE A C 1
ATOM 795 O O . PHE A 1 95 ? -1.554 -1.493 -9.452 1.00 98.88 95 PHE A O 1
ATOM 802 N N . ARG A 1 96 ? -0.081 -3.001 -8.621 1.00 98.75 96 ARG A N 1
ATOM 803 C CA . ARG A 1 96 ? 0.591 -2.134 -7.644 1.00 98.75 96 ARG A CA 1
ATOM 804 C C . ARG A 1 96 ? 2.009 -1.889 -8.144 1.00 98.75 96 ARG A C 1
ATOM 806 O O . ARG A 1 96 ? 2.727 -2.841 -8.411 1.00 98.75 96 ARG A O 1
ATOM 813 N N . PHE A 1 97 ? 2.385 -0.632 -8.317 1.00 98.81 97 PHE A N 1
ATOM 814 C CA . PHE A 1 97 ? 3.693 -0.244 -8.829 1.00 98.81 97 PHE A CA 1
ATOM 815 C C . PHE A 1 97 ? 4.605 0.129 -7.670 1.00 98.81 97 PHE A C 1
ATOM 817 O O . PHE A 1 97 ? 4.345 1.108 -6.968 1.00 98.81 97 PHE A O 1
ATOM 824 N N . ASP A 1 98 ? 5.663 -0.657 -7.518 1.00 98.69 98 ASP A N 1
ATOM 825 C CA . ASP A 1 98 ? 6.743 -0.438 -6.565 1.00 98.69 98 ASP A CA 1
ATOM 826 C C . ASP A 1 98 ? 7.517 0.844 -6.886 1.00 98.69 98 ASP A C 1
ATOM 828 O O . AS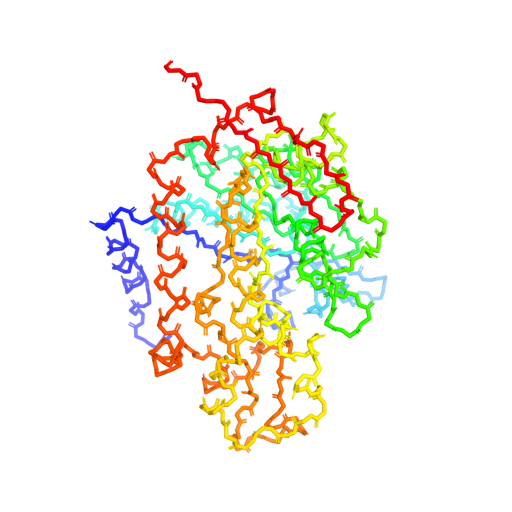P A 1 98 ? 7.843 1.096 -8.057 1.00 98.69 98 ASP A O 1
ATOM 832 N N . LEU A 1 99 ? 7.796 1.646 -5.854 1.00 98.12 99 LEU A N 1
ATOM 833 C CA . LEU A 1 99 ? 8.473 2.944 -5.926 1.00 98.12 99 LEU A CA 1
ATOM 834 C C . LEU A 1 99 ? 8.037 3.772 -7.148 1.00 98.12 99 LEU A C 1
ATOM 836 O O . LEU A 1 99 ? 8.856 4.256 -7.940 1.00 98.12 99 LEU A O 1
ATOM 840 N N . ALA A 1 100 ? 6.722 3.891 -7.353 1.00 98.38 100 ALA A N 1
ATOM 841 C CA . ALA A 1 100 ? 6.145 4.407 -8.591 1.00 98.38 100 ALA A CA 1
ATOM 842 C C . ALA A 1 100 ? 6.582 5.845 -8.901 1.00 98.38 100 ALA A C 1
ATOM 844 O O . ALA A 1 100 ? 6.607 6.225 -10.071 1.00 98.38 100 ALA A O 1
ATOM 845 N N . ALA A 1 101 ? 6.974 6.635 -7.892 1.00 97.81 101 ALA A N 1
ATOM 846 C CA . ALA A 1 101 ? 7.500 7.989 -8.094 1.00 97.81 101 ALA A CA 1
ATOM 847 C C . ALA A 1 101 ? 8.809 8.026 -8.909 1.00 97.81 101 ALA A C 1
ATOM 849 O O . ALA A 1 101 ? 9.198 9.083 -9.402 1.00 97.81 101 ALA A O 1
ATOM 850 N N . MET A 1 102 ? 9.482 6.883 -9.079 1.00 98.06 102 MET A N 1
ATOM 851 C CA . MET A 1 102 ? 10.673 6.745 -9.923 1.00 98.06 102 MET A CA 1
ATOM 852 C C . MET A 1 102 ? 10.352 6.464 -11.400 1.00 98.06 102 MET A C 1
ATOM 854 O O . MET A 1 102 ? 11.249 6.501 -12.250 1.00 98.06 102 MET A O 1
ATOM 858 N N . ILE A 1 103 ? 9.090 6.175 -11.726 1.00 98.44 103 ILE A N 1
ATOM 859 C CA . ILE A 1 103 ? 8.624 5.986 -13.100 1.00 98.44 103 ILE A CA 1
ATOM 860 C C . ILE A 1 103 ? 8.246 7.354 -13.669 1.00 98.44 103 ILE A C 1
ATOM 862 O O . ILE A 1 103 ? 7.474 8.097 -13.068 1.00 98.44 103 ILE A O 1
ATOM 866 N N . ASP A 1 104 ? 8.775 7.706 -14.841 1.00 97.94 104 ASP A N 1
ATOM 867 C CA . ASP A 1 104 ? 8.490 9.005 -15.437 1.00 97.94 104 ASP A CA 1
ATOM 868 C C . ASP A 1 104 ? 7.003 9.161 -15.802 1.00 97.94 104 ASP A C 1
ATOM 870 O O . ASP A 1 104 ? 6.331 8.216 -16.232 1.00 97.94 104 ASP A O 1
ATOM 874 N N . TRP A 1 105 ? 6.503 10.392 -15.708 1.00 98.25 105 TRP A N 1
ATOM 875 C CA . TRP A 1 105 ? 5.091 10.704 -15.935 1.00 98.25 105 TRP A CA 1
ATOM 876 C C . TRP A 1 105 ? 4.580 10.326 -17.331 1.00 98.25 105 TRP A C 1
ATOM 878 O O . TRP A 1 105 ? 3.435 9.898 -17.469 1.00 98.25 105 TRP A O 1
ATOM 888 N N . GLY A 1 106 ? 5.429 10.404 -18.363 1.00 98.56 106 GLY A N 1
ATOM 889 C CA . GLY A 1 106 ? 5.060 9.978 -19.713 1.00 98.56 106 GLY A CA 1
ATOM 890 C C . GLY A 1 106 ? 4.847 8.464 -19.808 1.00 98.56 106 GLY A C 1
ATOM 891 O O . GLY A 1 106 ? 3.985 8.002 -20.555 1.00 98.56 106 GLY A O 1
ATOM 892 N N . THR A 1 107 ? 5.595 7.677 -19.032 1.00 98.81 107 THR A N 1
ATOM 893 C CA . THR A 1 107 ? 5.376 6.230 -18.904 1.00 98.81 107 THR A CA 1
ATOM 894 C C . THR A 1 107 ? 4.132 5.918 -18.077 1.00 98.81 107 THR A C 1
ATOM 896 O O . THR A 1 107 ? 3.330 5.096 -18.514 1.00 98.81 107 THR A O 1
ATOM 899 N N . ILE A 1 108 ? 3.911 6.604 -16.950 1.00 98.75 108 ILE A N 1
ATOM 900 C CA . ILE A 1 108 ? 2.687 6.470 -16.134 1.00 98.75 108 ILE A CA 1
ATOM 901 C C . ILE A 1 108 ? 1.425 6.731 -16.973 1.00 98.75 108 ILE A C 1
ATOM 903 O O . ILE A 1 108 ? 0.484 5.930 -16.970 1.00 98.75 108 ILE A O 1
ATOM 907 N N . GLU A 1 109 ? 1.410 7.807 -17.760 1.00 98.69 109 GLU A N 1
ATOM 908 C CA . GLU A 1 109 ? 0.295 8.117 -18.656 1.00 98.69 109 GLU A CA 1
ATOM 909 C C . GLU A 1 109 ? 0.129 7.064 -19.762 1.00 98.69 109 GLU A C 1
ATOM 911 O O . GLU A 1 109 ? -0.988 6.608 -20.032 1.00 98.69 109 GLU A O 1
ATOM 916 N N . ALA A 1 110 ? 1.232 6.627 -20.380 1.00 98.81 110 ALA A N 1
ATOM 917 C CA . ALA A 1 110 ? 1.199 5.601 -21.418 1.00 98.81 110 ALA A CA 1
ATOM 918 C C . ALA A 1 110 ? 0.639 4.267 -20.896 1.00 98.81 110 ALA A C 1
ATOM 920 O O . ALA A 1 110 ? -0.184 3.648 -21.577 1.00 98.81 110 ALA A O 1
ATOM 921 N N . ILE A 1 111 ? 1.025 3.856 -19.682 1.00 98.88 111 ILE A N 1
ATOM 922 C CA . ILE A 1 111 ? 0.484 2.673 -19.001 1.00 98.88 111 ILE A CA 1
ATOM 923 C C . ILE A 1 111 ? -1.025 2.824 -18.822 1.00 98.88 111 ILE A C 1
ATOM 925 O O . ILE A 1 111 ? -1.773 1.962 -19.284 1.00 98.88 111 ILE A O 1
ATOM 929 N N . ARG A 1 112 ? -1.490 3.927 -18.218 1.00 98.56 112 ARG A N 1
ATOM 930 C CA . ARG A 1 112 ? -2.924 4.169 -17.984 1.00 98.56 112 ARG A CA 1
ATOM 931 C C . ARG A 1 112 ? -3.725 4.084 -19.274 1.00 98.56 112 ARG A C 1
ATOM 933 O O . ARG A 1 112 ? -4.720 3.359 -19.342 1.00 98.56 112 ARG A O 1
ATOM 940 N N . ASN A 1 113 ? -3.289 4.813 -20.296 1.00 98.62 113 ASN A N 1
ATOM 941 C CA . ASN A 1 113 ? -3.994 4.906 -21.568 1.00 98.62 113 ASN A CA 1
ATOM 942 C C . ASN A 1 113 ? -4.038 3.562 -22.300 1.00 98.62 113 ASN A C 1
ATOM 944 O O . ASN A 1 113 ? -5.037 3.246 -22.947 1.00 98.62 113 ASN A O 1
ATOM 948 N N . ALA A 1 114 ? -2.976 2.762 -22.216 1.00 98.75 114 ALA A N 1
ATOM 949 C CA . ALA A 1 114 ? -2.930 1.451 -22.847 1.00 98.75 114 ALA A CA 1
ATOM 950 C C . ALA A 1 114 ? -3.733 0.399 -22.064 1.00 98.75 114 ALA A C 1
ATOM 952 O O . ALA A 1 114 ? -4.516 -0.338 -22.665 1.00 98.75 114 ALA A O 1
ATOM 953 N N . ALA A 1 115 ? -3.594 0.356 -20.737 1.00 98.69 115 ALA A N 1
ATOM 954 C CA . ALA A 1 115 ? -4.286 -0.599 -19.875 1.00 98.69 115 ALA A CA 1
ATOM 955 C C . ALA A 1 115 ? -5.809 -0.393 -19.905 1.00 98.69 115 ALA A C 1
ATOM 957 O O . ALA A 1 115 ? -6.559 -1.354 -20.088 1.00 98.69 115 ALA A O 1
ATOM 958 N N . ARG A 1 116 ? -6.282 0.863 -19.851 1.00 98.38 116 ARG A N 1
ATOM 959 C CA . ARG A 1 116 ? -7.722 1.183 -19.896 1.00 98.38 116 ARG A CA 1
ATOM 960 C C . ARG A 1 116 ? -8.405 0.824 -21.219 1.00 98.38 116 ARG A C 1
ATOM 962 O O . ARG A 1 116 ? -9.614 0.624 -21.235 1.00 98.38 116 ARG A O 1
ATOM 969 N N . LYS A 1 117 ? -7.652 0.680 -22.318 1.00 98.50 117 LYS A N 1
ATOM 970 C CA . LYS A 1 117 ? -8.188 0.152 -23.590 1.00 98.50 117 LYS A CA 1
ATOM 971 C C . LYS A 1 117 ? -8.502 -1.344 -23.523 1.00 98.50 117 LYS A C 1
ATOM 973 O O . LYS A 1 117 ? -9.311 -1.816 -24.312 1.00 98.50 117 LYS A O 1
ATOM 978 N N . ILE A 1 118 ? -7.841 -2.085 -22.633 1.00 98.19 118 ILE A N 1
ATOM 979 C CA . ILE A 1 118 ? -8.093 -3.515 -22.410 1.00 98.19 118 ILE A CA 1
ATOM 980 C C . ILE A 1 118 ? -9.184 -3.692 -21.356 1.00 98.19 118 ILE A C 1
ATOM 982 O O . ILE A 1 118 ? -10.131 -4.440 -21.576 1.00 98.19 118 ILE A O 1
ATOM 986 N N . ASN A 1 119 ? -9.045 -3.004 -20.222 1.00 97.88 119 ASN A N 1
ATOM 987 C CA . ASN A 1 119 ? -10.017 -3.011 -19.138 1.00 97.88 119 ASN A CA 1
ATOM 988 C C . ASN A 1 119 ? -10.207 -1.573 -18.624 1.00 97.88 119 ASN A C 1
ATOM 990 O O . ASN A 1 119 ? -9.313 -1.067 -17.943 1.00 97.88 119 ASN A O 1
ATOM 994 N N . PRO A 1 120 ? -11.344 -0.905 -18.900 1.00 97.19 120 PRO A N 1
ATOM 995 C CA . PRO A 1 120 ? -11.582 0.464 -18.436 1.00 97.19 120 PRO A CA 1
ATOM 996 C C . PRO A 1 120 ? -11.619 0.583 -16.904 1.00 97.19 120 PRO A C 1
ATOM 998 O O . PRO A 1 120 ? -11.394 1.675 -16.387 1.00 97.19 120 PRO A O 1
ATOM 1001 N N . ASN A 1 121 ? -11.831 -0.534 -16.198 1.00 96.19 121 ASN A N 1
ATOM 1002 C CA . ASN A 1 121 ? -11.876 -0.633 -14.740 1.00 96.19 121 ASN A CA 1
ATOM 1003 C C . ASN A 1 121 ? -10.565 -1.169 -14.132 1.00 96.19 121 ASN A C 1
ATOM 1005 O O . ASN A 1 121 ? -10.565 -1.604 -12.985 1.00 96.19 121 ASN A O 1
ATOM 1009 N N . VAL A 1 122 ? -9.460 -1.196 -14.890 1.00 98.25 122 VAL A N 1
ATOM 1010 C CA . VAL A 1 122 ? -8.155 -1.653 -14.384 1.00 98.25 122 VAL A CA 1
ATOM 1011 C C . VAL A 1 122 ? -7.737 -0.864 -13.140 1.00 98.25 122 VAL A C 1
ATOM 1013 O O . VAL A 1 122 ? -7.733 0.370 -13.148 1.00 98.25 122 VAL A O 1
ATOM 1016 N N . HIS A 1 123 ? -7.343 -1.574 -12.083 1.00 97.94 123 HIS A N 1
ATOM 1017 C CA . HIS A 1 123 ? -6.801 -0.943 -10.882 1.00 97.94 123 HIS A CA 1
ATOM 1018 C C . HIS A 1 123 ? -5.327 -0.594 -11.102 1.00 97.94 123 HIS A C 1
ATOM 1020 O O . HIS A 1 123 ? -4.516 -1.472 -11.381 1.00 97.94 123 HIS A O 1
ATOM 1026 N N . LEU A 1 124 ? -4.974 0.684 -10.985 1.00 98.75 124 LEU A N 1
ATOM 1027 C CA . LEU A 1 124 ? -3.592 1.159 -11.063 1.00 98.75 124 LEU A CA 1
ATOM 1028 C C . LEU A 1 124 ? -3.263 1.848 -9.744 1.00 98.75 124 LEU A C 1
ATOM 1030 O O . LEU A 1 124 ? -3.812 2.910 -9.449 1.00 98.75 124 LEU A O 1
ATOM 1034 N N . ILE A 1 125 ? -2.428 1.192 -8.942 1.00 98.75 125 ILE A N 1
ATOM 1035 C CA . ILE A 1 125 ? -2.067 1.617 -7.592 1.00 98.75 125 ILE A CA 1
ATOM 1036 C C . ILE A 1 125 ? -0.579 1.951 -7.576 1.00 98.75 125 ILE A C 1
ATOM 1038 O O . ILE A 1 125 ? 0.248 1.135 -7.967 1.00 98.75 125 ILE A O 1
ATOM 1042 N N . ALA A 1 126 ? -0.238 3.145 -7.121 1.00 98.62 126 ALA A N 1
ATOM 1043 C CA . ALA A 1 126 ? 1.131 3.591 -6.934 1.00 98.62 126 ALA A CA 1
ATOM 1044 C C . ALA A 1 126 ? 1.557 3.445 -5.471 1.00 98.62 126 ALA A C 1
ATOM 1046 O O . ALA A 1 126 ? 0.811 3.809 -4.559 1.00 98.62 126 ALA A O 1
ATOM 1047 N N . GLU A 1 127 ? 2.788 2.999 -5.251 1.00 98.00 127 GLU A N 1
ATOM 1048 C CA . GLU A 1 127 ? 3.570 3.433 -4.102 1.00 98.00 127 GLU A CA 1
ATOM 1049 C C . GLU A 1 127 ? 4.121 4.837 -4.423 1.00 98.00 127 GLU A C 1
ATOM 1051 O O . GLU A 1 127 ? 5.009 4.970 -5.266 1.00 98.00 127 GLU A O 1
ATOM 1056 N N . PRO A 1 128 ? 3.559 5.922 -3.859 1.00 97.81 128 PRO A N 1
ATOM 1057 C CA . PRO A 1 128 ? 3.748 7.268 -4.395 1.00 97.81 128 PRO A CA 1
ATOM 1058 C C . PRO A 1 128 ? 5.081 7.919 -3.997 1.00 97.81 128 PRO A C 1
ATOM 1060 O O . PRO A 1 128 ? 5.195 9.143 -4.055 1.00 97.81 128 PRO A O 1
ATOM 1063 N N . TRP A 1 129 ? 6.079 7.134 -3.599 1.00 97.50 129 TRP A N 1
ATOM 1064 C CA . TRP A 1 129 ? 7.415 7.586 -3.215 1.00 97.50 129 TRP A CA 1
ATOM 1065 C C . TRP A 1 129 ? 8.513 6.784 -3.922 1.00 97.50 129 TRP A C 1
ATOM 1067 O O . TRP A 1 129 ? 8.232 5.910 -4.739 1.00 97.50 129 TRP A O 1
ATOM 1077 N N . GLY A 1 130 ? 9.772 7.141 -3.657 1.00 95.06 130 GLY A N 1
ATOM 1078 C CA . GLY A 1 130 ? 10.965 6.498 -4.215 1.00 95.06 130 GLY A CA 1
ATOM 1079 C C . GLY A 1 130 ? 11.919 7.499 -4.860 1.00 95.06 130 GLY A C 1
ATOM 1080 O O . GLY A 1 130 ? 11.495 8.530 -5.382 1.00 95.06 130 GLY A O 1
ATOM 1081 N N . GLY A 1 131 ? 13.227 7.237 -4.791 1.00 90.62 131 GLY A N 1
ATOM 1082 C CA . GLY A 1 131 ? 14.242 8.111 -5.391 1.00 90.62 131 GLY A CA 1
ATOM 1083 C C . GLY A 1 131 ? 14.274 9.541 -4.835 1.00 90.62 131 GLY A C 1
ATOM 1084 O O . GLY A 1 131 ? 14.692 10.460 -5.535 1.00 90.62 131 GLY A O 1
ATOM 1085 N N . GLY A 1 132 ? 13.784 9.747 -3.607 1.00 91.00 132 GLY A N 1
ATOM 1086 C CA . GLY A 1 132 ? 13.592 11.069 -2.996 1.00 91.00 132 GLY A CA 1
ATOM 1087 C C . GLY A 1 132 ? 12.313 11.805 -3.422 1.00 91.00 132 GLY A C 1
ATOM 1088 O O . GLY A 1 132 ? 12.081 12.922 -2.966 1.00 91.00 132 GLY A O 1
ATOM 1089 N N . GLY A 1 133 ? 11.478 11.206 -4.276 1.00 94.81 133 GLY A N 1
ATOM 1090 C CA . GLY A 1 133 ? 10.174 11.739 -4.667 1.00 94.81 133 GLY A CA 1
ATOM 1091 C C . GLY A 1 133 ? 9.047 11.346 -3.707 1.00 94.81 133 GLY A C 1
ATOM 1092 O O . GLY A 1 133 ? 9.097 10.297 -3.068 1.00 94.81 133 GLY A O 1
ATOM 1093 N N . TYR A 1 134 ? 8.011 12.187 -3.650 1.00 97.44 134 TYR A N 1
ATOM 1094 C CA . TYR A 1 134 ? 6.718 11.926 -3.009 1.00 97.44 134 TYR A CA 1
ATOM 1095 C C . TYR A 1 134 ? 5.625 12.639 -3.816 1.00 97.44 134 TYR A C 1
ATOM 1097 O O . TYR A 1 134 ? 5.654 13.865 -3.941 1.00 97.44 134 TYR A O 1
ATOM 1105 N N . ALA A 1 135 ? 4.701 11.890 -4.421 1.00 98.00 135 ALA A N 1
ATOM 1106 C CA . ALA A 1 135 ? 3.774 12.422 -5.426 1.00 98.00 135 ALA A CA 1
ATOM 1107 C C . ALA A 1 135 ? 2.331 11.855 -5.398 1.00 98.00 135 ALA A C 1
ATOM 1109 O O . ALA A 1 135 ? 1.735 11.697 -6.468 1.00 98.00 135 ALA A O 1
ATOM 1110 N N . PRO A 1 136 ? 1.706 11.570 -4.236 1.00 98.12 136 PRO A N 1
ATOM 1111 C CA . PRO A 1 136 ? 0.351 10.999 -4.199 1.00 98.12 136 PRO A CA 1
ATOM 1112 C C . PRO A 1 136 ? -0.701 11.902 -4.862 1.00 98.12 136 PRO A C 1
ATOM 1114 O O . PRO A 1 136 ? -1.560 11.421 -5.600 1.00 98.12 136 PRO A O 1
ATOM 1117 N N . ALA A 1 137 ? -0.598 13.223 -4.672 1.00 98.12 137 ALA A N 1
ATOM 1118 C CA . ALA A 1 137 ? -1.498 14.183 -5.309 1.00 98.12 137 ALA A CA 1
ATOM 1119 C C . ALA A 1 137 ? -1.372 14.164 -6.842 1.00 98.12 137 ALA A C 1
ATOM 1121 O O . ALA A 1 137 ? -2.380 14.149 -7.546 1.00 98.12 137 ALA A O 1
ATOM 1122 N N . THR A 1 138 ? -0.145 14.080 -7.364 1.00 98.38 138 THR A N 1
ATOM 1123 C CA . THR A 1 138 ? 0.093 13.967 -8.807 1.00 98.38 138 THR A CA 1
ATOM 1124 C C . THR A 1 138 ? -0.442 12.641 -9.351 1.00 98.38 138 THR A C 1
ATOM 1126 O O . THR A 1 138 ? -1.113 12.640 -10.375 1.00 98.38 138 THR A O 1
ATOM 1129 N N . PHE A 1 139 ? -0.258 11.509 -8.661 1.00 98.69 139 PHE A N 1
ATOM 1130 C CA . PHE A 1 139 ? -0.876 10.242 -9.085 1.00 98.69 139 PHE A CA 1
ATOM 1131 C C . PHE A 1 139 ? -2.402 10.346 -9.186 1.00 98.69 139 PHE A C 1
ATOM 1133 O O . PHE A 1 139 ? -2.985 9.886 -10.172 1.00 98.69 139 PHE A O 1
ATOM 1140 N N . SER A 1 140 ? -3.041 11.035 -8.238 1.00 98.44 140 SER A N 1
ATOM 1141 C CA . SER A 1 140 ? -4.473 11.312 -8.316 1.00 98.44 140 SER A CA 1
ATOM 1142 C C . SER A 1 140 ? -4.854 12.160 -9.538 1.00 98.44 140 SER A C 1
ATOM 1144 O O . SER A 1 140 ? -5.904 11.916 -10.128 1.00 98.44 140 SER A O 1
ATOM 1146 N N . GLU A 1 141 ? -4.049 13.150 -9.932 1.00 98.19 141 GLU A N 1
ATOM 1147 C CA . GLU A 1 141 ? -4.269 13.950 -11.154 1.00 98.19 141 GLU A CA 1
ATOM 1148 C C . GLU A 1 141 ? -4.157 13.091 -12.421 1.00 98.19 141 GLU A C 1
ATOM 1150 O O . GLU A 1 141 ? -4.902 13.272 -13.386 1.00 98.19 141 GLU A O 1
ATOM 1155 N N . TYR A 1 142 ? -3.291 12.079 -12.386 1.00 97.69 142 TYR A N 1
ATOM 1156 C CA . TYR A 1 142 ? -3.170 11.080 -13.441 1.00 97.69 142 TYR A CA 1
ATOM 1157 C C . TYR A 1 142 ? -4.244 9.993 -13.355 1.00 97.69 142 TYR A C 1
ATOM 1159 O O . TYR A 1 142 ? -4.239 9.107 -14.206 1.00 97.69 142 TYR A O 1
ATOM 1167 N N . GLY A 1 143 ? -5.191 10.047 -12.415 1.00 97.44 143 GLY A N 1
ATOM 1168 C CA . GLY A 1 143 ? -6.279 9.073 -12.285 1.00 97.44 143 GLY A CA 1
ATOM 1169 C C . GLY A 1 143 ? -5.832 7.705 -11.761 1.00 97.44 143 GLY A C 1
ATOM 1170 O O . GLY A 1 143 ? -6.372 6.681 -12.194 1.00 97.44 143 GLY A O 1
ATOM 1171 N N . TRP A 1 144 ? -4.792 7.686 -10.926 1.00 98.56 144 TRP A N 1
ATOM 1172 C CA . TRP A 1 144 ? -4.263 6.501 -10.253 1.00 98.56 144 TRP A CA 1
ATOM 1173 C C . TRP A 1 144 ? -4.632 6.534 -8.777 1.00 98.56 144 TRP A C 1
ATOM 1175 O O . TRP A 1 144 ? -4.679 7.601 -8.165 1.00 98.56 144 TRP A O 1
ATOM 1185 N N . GLY A 1 145 ? -4.836 5.351 -8.199 1.00 98.44 145 GLY A N 1
ATOM 1186 C CA . GLY A 1 145 ? -4.804 5.216 -6.753 1.00 98.44 145 GLY A CA 1
ATOM 1187 C C . GLY A 1 145 ? -3.372 5.247 -6.244 1.00 98.44 145 GLY A C 1
ATOM 1188 O O . GLY A 1 145 ? -2.454 4.842 -6.954 1.00 98.44 145 GLY A O 1
ATOM 1189 N N . SER A 1 146 ? -3.162 5.685 -5.011 1.00 98.56 146 SER A N 1
ATOM 1190 C CA . SER A 1 146 ? -1.883 5.492 -4.337 1.00 98.56 146 SER A CA 1
ATOM 1191 C C . SER A 1 146 ? -2.066 5.150 -2.870 1.00 98.56 146 SER A C 1
ATOM 1193 O O . SER A 1 146 ? -3.081 5.499 -2.261 1.00 98.56 146 SER A O 1
ATOM 1195 N N . TRP A 1 147 ? -1.076 4.467 -2.300 1.00 98.44 147 TRP A N 1
ATOM 1196 C CA . TRP A 1 147 ? -1.026 4.225 -0.861 1.00 98.44 147 TRP A CA 1
ATOM 1197 C C . TRP A 1 147 ? -1.130 5.547 -0.095 1.00 98.44 147 TRP A C 1
ATOM 1199 O O . TRP A 1 147 ? -0.410 6.505 -0.372 1.00 98.44 147 TRP A O 1
ATOM 1209 N N . ASN A 1 148 ? -2.084 5.603 0.833 1.00 98.25 148 ASN A N 1
ATOM 1210 C CA . ASN A 1 148 ? -2.402 6.780 1.627 1.00 98.25 148 ASN A CA 1
ATOM 1211 C C . ASN A 1 148 ? -1.657 6.720 2.964 1.00 98.25 148 ASN A C 1
ATOM 1213 O O . ASN A 1 148 ? -2.181 6.251 3.980 1.00 98.25 148 ASN A O 1
ATOM 1217 N N . ASP A 1 149 ? -0.415 7.191 2.956 1.00 96.06 149 ASP A N 1
ATOM 1218 C CA . ASP A 1 149 ? 0.436 7.246 4.141 1.00 96.06 149 ASP A CA 1
ATOM 1219 C C . ASP A 1 149 ? -0.054 8.274 5.174 1.00 96.06 149 ASP A C 1
ATOM 1221 O O . ASP A 1 149 ? 0.230 8.113 6.359 1.00 96.06 149 ASP A O 1
ATOM 1225 N N . GLN A 1 150 ? -0.865 9.268 4.786 1.00 95.69 150 GLN A N 1
ATOM 1226 C CA . GLN A 1 150 ? -1.489 10.184 5.749 1.00 95.69 150 GLN A CA 1
ATOM 1227 C C . GLN A 1 150 ? -2.438 9.452 6.707 1.00 95.69 150 GLN A C 1
ATOM 1229 O O . GLN A 1 150 ? -2.382 9.687 7.916 1.00 95.69 150 GLN A O 1
ATOM 1234 N N . ILE A 1 151 ? -3.253 8.519 6.197 1.00 96.88 151 ILE A N 1
ATOM 1235 C CA . ILE A 1 151 ? -4.095 7.658 7.043 1.00 96.88 151 ILE A CA 1
ATOM 1236 C C . ILE A 1 151 ? -3.242 6.753 7.930 1.00 96.88 151 ILE A C 1
ATOM 1238 O O . ILE A 1 151 ? -3.489 6.677 9.137 1.00 96.88 151 ILE A O 1
ATOM 1242 N N . ARG A 1 152 ? -2.218 6.108 7.355 1.00 97.56 152 ARG A N 1
ATOM 1243 C CA . ARG A 1 152 ? -1.312 5.224 8.098 1.00 97.56 152 ARG A CA 1
ATOM 1244 C C . ARG A 1 152 ? -0.665 5.976 9.258 1.00 97.56 152 ARG A C 1
ATOM 1246 O O . ARG A 1 152 ? -0.802 5.573 10.410 1.00 97.56 152 ARG A O 1
ATOM 1253 N N . ASN A 1 153 ? -0.005 7.089 8.963 1.00 96.25 153 ASN A N 1
ATOM 1254 C CA . ASN A 1 153 ? 0.767 7.853 9.937 1.00 96.25 153 ASN A CA 1
ATOM 1255 C C . ASN A 1 153 ? -0.143 8.581 10.934 1.00 96.25 153 ASN A C 1
ATOM 1257 O O . ASN A 1 153 ? 0.213 8.724 12.097 1.00 96.25 153 ASN A O 1
ATOM 1261 N N . GLY A 1 154 ? -1.330 9.021 10.513 1.00 96.69 154 GLY A N 1
ATOM 1262 C CA . GLY A 1 154 ? -2.256 9.710 11.404 1.00 96.69 154 GLY A CA 1
ATOM 1263 C C . GLY A 1 154 ? -2.958 8.794 12.400 1.00 96.69 154 GLY A C 1
ATOM 1264 O O . GLY A 1 154 ? -3.054 9.138 13.579 1.00 96.69 154 GLY A O 1
ATOM 1265 N N . PHE A 1 155 ? -3.423 7.621 11.960 1.00 97.75 155 PHE A N 1
ATOM 1266 C CA . PHE A 1 155 ? -4.058 6.662 12.862 1.00 97.75 155 PHE A CA 1
ATOM 1267 C C . PHE A 1 155 ? -3.037 5.810 13.617 1.00 97.75 155 PHE A C 1
ATOM 1269 O O . PHE A 1 155 ? -3.051 5.826 14.846 1.00 97.75 155 PHE A O 1
ATOM 1276 N N . LYS A 1 156 ? -2.158 5.082 12.913 1.00 97.69 156 LYS A N 1
ATOM 1277 C CA . LYS A 1 156 ? -1.159 4.187 13.527 1.00 97.69 156 LYS A CA 1
ATOM 1278 C C . LYS A 1 156 ? 0.027 4.971 14.081 1.00 97.69 156 LYS A C 1
ATOM 1280 O O . LYS A 1 156 ? 0.430 4.739 15.219 1.00 97.69 156 LYS A O 1
ATOM 1285 N N . GLY A 1 157 ? 0.556 5.906 13.299 1.00 96.69 157 GLY A N 1
ATOM 1286 C CA . GLY A 1 157 ? 1.869 6.505 13.541 1.00 96.69 157 GLY A CA 1
ATOM 1287 C C . GLY A 1 157 ? 2.907 6.068 12.509 1.00 96.69 157 GLY A C 1
ATOM 1288 O O . GLY A 1 157 ? 2.686 5.090 11.787 1.00 96.69 157 GLY A O 1
ATOM 1289 N N . TRP A 1 158 ? 4.028 6.790 12.429 1.00 94.25 158 TRP A N 1
ATOM 1290 C CA . TRP A 1 158 ? 5.143 6.430 11.539 1.00 94.25 158 TRP A CA 1
ATOM 1291 C C . TRP A 1 158 ? 5.962 5.270 12.110 1.00 94.25 158 TRP A C 1
ATOM 1293 O O . TRP A 1 158 ? 6.215 4.287 11.422 1.00 94.25 158 TRP A O 1
ATOM 1303 N N . ASN A 1 159 ? 6.337 5.363 13.388 1.00 94.56 159 ASN A N 1
ATOM 1304 C CA . ASN A 1 159 ? 7.107 4.351 14.107 1.00 94.56 159 ASN A CA 1
ATOM 1305 C C . ASN A 1 159 ? 6.531 4.140 15.525 1.00 94.56 159 ASN A C 1
ATOM 1307 O O . ASN A 1 159 ? 5.903 5.054 16.069 1.00 94.56 159 ASN A O 1
ATOM 1311 N N . PRO A 1 160 ? 6.718 2.960 16.141 1.00 95.12 160 PRO A N 1
ATOM 1312 C CA . PRO A 1 160 ? 6.076 2.643 17.415 1.00 95.12 160 PRO A CA 1
ATOM 1313 C C . PRO A 1 160 ? 6.725 3.314 18.637 1.00 95.12 160 PRO A C 1
ATOM 1315 O O . PRO A 1 160 ? 6.153 3.259 19.723 1.00 95.12 160 PRO A O 1
ATOM 1318 N N . HIS A 1 161 ? 7.891 3.950 18.501 1.00 91.38 161 HIS A N 1
ATOM 1319 C CA . HIS A 1 161 ? 8.697 4.414 19.634 1.00 91.38 161 HIS A CA 1
ATOM 1320 C C . HIS A 1 161 ? 8.319 5.831 20.074 1.00 91.38 161 HIS A C 1
ATOM 1322 O O . HIS A 1 161 ? 7.868 6.045 21.202 1.00 91.38 161 HIS A O 1
ATOM 1328 N N . ASP A 1 162 ? 8.477 6.812 19.188 1.00 91.56 162 ASP A N 1
ATOM 1329 C CA . ASP A 1 162 ? 8.268 8.231 19.495 1.00 91.56 162 ASP A CA 1
ATOM 1330 C C . ASP A 1 162 ? 7.158 8.883 18.661 1.00 91.56 162 ASP A C 1
ATOM 1332 O O . ASP A 1 162 ? 6.779 10.033 18.925 1.00 91.56 162 ASP A O 1
ATOM 1336 N N . ASP A 1 163 ? 6.556 8.118 17.750 1.00 93.38 163 ASP A N 1
ATOM 1337 C CA . ASP A 1 163 ? 5.612 8.616 16.754 1.00 93.38 163 ASP A CA 1
ATOM 1338 C C . ASP A 1 163 ? 4.357 7.745 16.593 1.00 93.38 163 ASP A C 1
ATOM 1340 O O . ASP A 1 163 ? 3.815 7.570 15.504 1.00 93.38 163 ASP A O 1
ATOM 1344 N N . ALA A 1 164 ? 3.884 7.178 17.703 1.00 95.38 164 ALA A N 1
ATOM 1345 C CA . ALA A 1 164 ? 2.590 6.509 17.764 1.00 95.38 164 ALA A CA 1
ATOM 1346 C C . ALA A 1 164 ? 1.442 7.528 17.589 1.00 95.38 164 ALA A C 1
ATOM 1348 O O . ALA A 1 164 ? 1.456 8.587 18.224 1.00 95.38 164 ALA A O 1
ATOM 1349 N N . GLY A 1 165 ? 0.462 7.196 16.743 1.00 96.56 165 GLY A N 1
ATOM 1350 C CA . GLY A 1 165 ? -0.612 8.092 16.298 1.00 96.56 165 GLY A CA 1
ATOM 1351 C C . GLY A 1 165 ? -1.900 8.041 17.129 1.00 96.56 165 GLY A C 1
ATOM 1352 O O . GLY A 1 165 ? -1.910 7.659 18.304 1.00 96.56 165 GLY A O 1
ATOM 1353 N N . PHE A 1 166 ? -3.014 8.425 16.498 1.00 97.31 166 PHE A N 1
ATOM 1354 C CA . PHE A 1 166 ? -4.305 8.636 17.160 1.00 97.31 166 PHE A CA 1
ATOM 1355 C C . PHE A 1 166 ? -4.834 7.410 17.916 1.00 97.31 166 PHE A C 1
ATOM 1357 O O . PHE A 1 166 ? -5.377 7.566 19.009 1.00 97.31 166 PHE A O 1
ATOM 1364 N N . ILE A 1 167 ? -4.633 6.187 17.406 1.00 97.44 167 ILE A N 1
ATOM 1365 C CA . ILE A 1 167 ? -5.121 4.965 18.081 1.00 97.44 167 ILE A CA 1
ATOM 1366 C C . ILE A 1 167 ? -4.433 4.707 19.433 1.00 97.44 167 ILE A C 1
ATOM 1368 O O . ILE A 1 167 ? -4.909 3.891 20.218 1.00 97.44 167 ILE A O 1
ATOM 1372 N N . PHE A 1 168 ? -3.335 5.415 19.715 1.00 97.00 168 PHE A N 1
ATOM 1373 C CA . PHE A 1 168 ? -2.606 5.394 20.983 1.00 97.00 168 PHE A CA 1
ATOM 1374 C C . PHE A 1 168 ? -2.853 6.651 21.833 1.00 97.00 168 PHE A C 1
ATOM 1376 O O . PHE A 1 168 ? -2.127 6.898 22.796 1.00 97.00 168 PHE A O 1
ATOM 1383 N N . GLY A 1 169 ? -3.853 7.466 21.479 1.00 95.62 169 GLY A N 1
ATOM 1384 C CA . GLY A 1 169 ? -4.213 8.681 22.209 1.00 95.62 169 GLY A CA 1
ATOM 1385 C C . GLY A 1 169 ? -3.228 9.838 22.022 1.00 95.62 169 GLY A C 1
ATOM 1386 O O . GLY A 1 169 ? -3.076 10.664 22.921 1.00 95.62 169 GLY A O 1
ATOM 1387 N N . LYS A 1 170 ? -2.517 9.890 20.888 1.00 94.69 170 LYS A N 1
ATOM 1388 C CA . LYS A 1 170 ? -1.479 10.894 20.621 1.00 94.69 170 LYS A CA 1
ATOM 1389 C C . LYS A 1 170 ? -1.751 11.654 19.322 1.00 94.69 170 LYS A C 1
ATOM 1391 O O . LYS A 1 170 ? -2.093 11.067 18.301 1.00 94.69 170 LYS A O 1
ATOM 1396 N N . TRP A 1 171 ? -1.522 12.964 19.367 1.00 93.00 171 TRP A N 1
ATOM 1397 C CA . TRP A 1 171 ? -1.432 13.833 18.193 1.00 93.00 171 TRP A CA 1
ATOM 1398 C C . TRP A 1 171 ? 0.043 14.033 17.838 1.00 93.00 171 TRP A C 1
ATOM 1400 O O . TRP A 1 171 ? 0.821 14.493 18.679 1.00 93.00 171 TRP A O 1
ATOM 1410 N N . LYS A 1 172 ? 0.447 13.665 16.620 1.00 91.44 172 LYS A N 1
ATOM 1411 C CA . LYS A 1 172 ? 1.845 13.703 16.164 1.00 91.44 172 LYS A CA 1
ATOM 1412 C C . LYS A 1 172 ? 1.960 14.272 14.755 1.00 91.44 172 LYS A C 1
ATOM 1414 O O . LYS A 1 172 ? 0.985 14.279 14.014 1.00 91.44 172 LYS A O 1
ATOM 1419 N N . ASN A 1 173 ? 3.139 14.791 14.413 1.00 87.31 173 ASN A N 1
ATOM 1420 C CA . ASN A 1 173 ? 3.487 15.292 13.075 1.00 87.31 173 ASN A CA 1
ATOM 1421 C C . ASN A 1 173 ? 2.481 16.271 12.454 1.00 87.31 173 ASN A C 1
ATOM 1423 O O . ASN A 1 173 ? 2.209 16.223 11.258 1.00 87.31 173 ASN A O 1
ATOM 1427 N N . GLY A 1 174 ? 1.892 17.149 13.271 1.00 88.50 174 GLY A N 1
ATOM 1428 C CA . GLY A 1 174 ? 0.906 18.120 12.792 1.00 88.50 174 GLY A CA 1
ATOM 1429 C C . GLY A 1 174 ? -0.438 17.512 12.377 1.00 88.50 174 GLY A C 1
ATOM 1430 O O . GLY A 1 174 ? -1.271 18.229 11.830 1.00 88.50 174 GLY A O 1
ATOM 1431 N N . VAL A 1 175 ? -0.681 16.225 12.652 1.00 93.62 175 VAL A N 1
ATOM 1432 C CA . VAL A 1 175 ? -1.999 15.603 12.501 1.00 93.62 175 VAL A CA 1
ATOM 1433 C C . VAL A 1 175 ? -2.948 16.237 13.513 1.00 93.62 175 VAL A C 1
ATOM 1435 O O . VAL A 1 175 ? -2.640 16.341 14.700 1.00 93.62 175 VAL A O 1
ATOM 1438 N N . THR A 1 176 ? -4.110 16.665 13.029 1.00 93.81 176 THR A N 1
ATOM 1439 C CA . THR A 1 176 ? -5.156 17.317 13.823 1.00 93.81 176 THR A CA 1
ATOM 1440 C C . THR A 1 176 ? -6.469 16.547 13.725 1.00 93.81 176 THR A C 1
ATOM 1442 O O . THR A 1 176 ? -6.623 15.652 12.891 1.00 93.81 176 THR A O 1
ATOM 1445 N N . GLN A 1 177 ? -7.464 16.939 14.524 1.00 93.50 177 GLN A N 1
ATOM 1446 C CA . GLN A 1 177 ? -8.823 16.415 14.381 1.00 93.50 177 GLN A CA 1
ATOM 1447 C C . GLN A 1 177 ? -9.364 16.628 12.962 1.00 93.50 177 GLN A C 1
ATOM 1449 O O . GLN A 1 177 ? -9.945 15.706 12.397 1.00 93.50 177 GLN A O 1
ATOM 1454 N N . GLN A 1 178 ? -9.093 17.783 12.346 1.00 94.00 178 GLN A N 1
ATOM 1455 C CA . GLN A 1 178 ? -9.475 18.060 10.960 1.00 94.00 178 GLN A CA 1
ATOM 1456 C C . GLN A 1 178 ? -8.780 17.116 9.966 1.00 94.00 178 GLN A C 1
ATOM 1458 O O . GLN A 1 178 ? -9.399 16.686 8.995 1.00 94.00 178 GLN A O 1
ATOM 1463 N N . SER A 1 179 ? -7.525 16.733 10.226 1.00 95.50 179 SER A N 1
ATOM 1464 C CA . SER A 1 179 ? -6.827 15.722 9.423 1.00 95.50 179 SER A CA 1
ATOM 1465 C C . SER A 1 179 ? -7.576 14.386 9.459 1.00 95.50 179 SER A C 1
ATOM 1467 O O . SER A 1 179 ? -7.879 13.837 8.405 1.00 95.50 179 SER A O 1
ATOM 1469 N N . LEU A 1 180 ? -7.964 13.897 10.647 1.00 95.94 180 LEU A N 1
ATOM 1470 C CA . LEU A 1 180 ? -8.719 12.639 10.766 1.00 95.94 180 LEU A CA 1
ATOM 1471 C C . LEU A 1 180 ? -10.116 12.722 10.146 1.00 95.94 180 LEU A C 1
ATOM 1473 O O . LEU A 1 180 ? -10.582 11.754 9.551 1.00 95.94 180 LEU A O 1
ATOM 1477 N N . GLN A 1 181 ? -10.781 13.872 10.261 1.00 96.06 181 GLN A N 1
ATOM 1478 C CA . GLN A 1 181 ? -12.054 14.112 9.582 1.00 96.06 181 GLN A CA 1
ATOM 1479 C C . GLN A 1 181 ? -11.887 13.974 8.066 1.00 96.06 181 GLN A C 1
ATOM 1481 O O . GLN A 1 181 ? -12.645 13.260 7.414 1.00 96.06 181 GLN A O 1
ATOM 1486 N N . ASN A 1 182 ? -10.842 14.583 7.506 1.00 96.62 182 ASN A N 1
ATOM 1487 C CA . ASN A 1 182 ? -10.545 14.450 6.088 1.00 96.62 182 ASN A CA 1
ATOM 1488 C C . ASN A 1 182 ? -10.202 13.003 5.695 1.00 96.62 182 ASN A C 1
ATOM 1490 O O . ASN A 1 182 ? -10.659 12.521 4.663 1.00 96.62 182 ASN A O 1
ATOM 1494 N N . TYR A 1 183 ? -9.476 12.267 6.537 1.00 96.56 183 TYR A N 1
ATOM 1495 C CA . TYR A 1 183 ? -9.193 10.846 6.314 1.00 96.56 183 TYR A CA 1
ATOM 1496 C C . TYR A 1 183 ? -10.470 10.013 6.200 1.00 96.56 183 TYR A C 1
ATOM 1498 O O . TYR A 1 183 ? -10.625 9.249 5.247 1.00 96.56 183 TYR A O 1
ATOM 1506 N N . VAL A 1 184 ? -11.427 10.227 7.108 1.00 96.69 184 VAL A N 1
ATOM 1507 C CA . VAL A 1 184 ? -12.742 9.575 7.046 1.00 96.69 184 VAL A CA 1
ATOM 1508 C C . VAL A 1 184 ? -13.465 9.909 5.739 1.00 96.69 184 VAL A C 1
ATOM 1510 O O . VAL A 1 184 ? -14.127 9.033 5.193 1.00 96.69 184 VAL A O 1
ATOM 1513 N N . MET A 1 185 ? -13.302 11.120 5.199 1.00 96.38 185 MET A N 1
ATOM 1514 C CA . MET A 1 185 ? -13.897 11.555 3.925 1.00 96.38 185 MET A CA 1
ATOM 1515 C C . MET A 1 185 ? -13.124 11.105 2.667 1.00 96.38 185 MET A C 1
ATOM 1517 O O . MET A 1 185 ? -13.540 11.431 1.558 1.00 96.38 185 MET A O 1
ATOM 1521 N N . GLY A 1 186 ? -12.034 10.341 2.801 1.00 95.81 186 GLY A N 1
ATOM 1522 C CA . GLY A 1 186 ? -11.238 9.844 1.669 1.00 95.81 186 GLY A CA 1
ATOM 1523 C C . GLY A 1 186 ? -10.012 10.695 1.333 1.00 95.81 186 GLY A C 1
ATOM 1524 O O . GLY A 1 186 ? -9.506 10.626 0.216 1.00 95.81 186 GLY A O 1
ATOM 1525 N N . THR A 1 187 ? -9.536 11.504 2.286 1.00 97.19 187 THR A N 1
ATOM 1526 C CA . THR A 1 187 ? -8.339 12.358 2.166 1.00 97.19 187 THR A CA 1
ATOM 1527 C C . THR A 1 187 ? -8.417 13.267 0.929 1.00 97.19 187 THR A C 1
ATOM 1529 O O . THR A 1 187 ? -7.458 13.435 0.171 1.00 97.19 187 THR A O 1
ATOM 1532 N N . LEU A 1 188 ? -9.592 13.857 0.709 1.00 97.06 188 LEU A N 1
ATOM 1533 C CA . LEU A 1 188 ? -9.892 14.646 -0.479 1.00 97.06 188 LEU A CA 1
ATOM 1534 C C . LEU A 1 188 ? -9.200 16.012 -0.446 1.00 97.06 188 LEU A C 1
ATOM 1536 O O . LEU A 1 188 ? -9.168 16.700 0.577 1.00 97.06 188 LEU A O 1
ATOM 1540 N N . ARG A 1 189 ? -8.670 16.436 -1.596 1.00 96.62 189 ARG A N 1
ATOM 1541 C CA . ARG A 1 189 ? -7.911 17.684 -1.759 1.00 96.62 189 ARG A CA 1
ATOM 1542 C C . ARG A 1 189 ? -8.743 18.924 -1.452 1.00 96.62 189 ARG A C 1
ATOM 1544 O O . ARG A 1 189 ? -8.226 19.862 -0.856 1.00 96.62 189 ARG A O 1
ATOM 1551 N N . GLU A 1 190 ? -10.028 18.907 -1.799 1.00 95.31 190 GLU A N 1
ATOM 1552 C CA . GLU A 1 190 ? -10.975 19.988 -1.487 1.00 95.31 190 GLU A CA 1
ATOM 1553 C C . GLU A 1 190 ? -11.084 20.269 0.022 1.00 95.31 190 GLU A C 1
ATOM 1555 O O . GLU A 1 190 ? -11.278 21.412 0.425 1.00 95.31 190 GLU A O 1
ATOM 1560 N N . TYR A 1 191 ? -10.850 19.254 0.859 1.00 94.31 191 TYR A N 1
ATOM 1561 C CA . TYR A 1 191 ? -10.885 19.352 2.321 1.00 94.31 191 TYR A CA 1
ATOM 1562 C C . TYR A 1 191 ? -9.479 19.362 2.950 1.00 94.31 191 TYR A C 1
ATOM 1564 O O . TYR A 1 191 ? -9.315 19.047 4.129 1.00 94.31 191 TYR A O 1
ATOM 1572 N N . GLY A 1 192 ? -8.451 19.726 2.172 1.00 92.94 192 GLY A N 1
ATOM 1573 C CA . GLY A 1 192 ? -7.060 19.834 2.633 1.00 92.94 192 GLY A CA 1
ATOM 1574 C C . GLY A 1 192 ? -6.254 18.534 2.554 1.00 92.94 192 GLY A C 1
ATOM 1575 O O . GLY A 1 192 ? -5.258 18.388 3.256 1.00 92.94 192 GLY A O 1
ATOM 1576 N N . GLY A 1 193 ? -6.707 17.572 1.748 1.00 95.75 193 GLY A N 1
ATOM 1577 C CA . GLY A 1 193 ? -6.059 16.275 1.544 1.00 95.75 193 GLY A CA 1
ATOM 1578 C C . GLY A 1 193 ? -5.225 16.211 0.269 1.00 95.75 193 GLY A C 1
ATOM 1579 O O . GLY A 1 193 ? -4.780 17.227 -0.262 1.00 95.75 193 GLY A O 1
ATOM 1580 N N . LEU A 1 194 ? -5.035 14.995 -0.240 1.00 96.81 194 LEU A N 1
ATOM 1581 C CA . LEU A 1 194 ? -4.160 14.709 -1.379 1.00 96.81 194 LEU A CA 1
ATOM 1582 C C . LEU A 1 194 ? -4.931 14.335 -2.647 1.00 96.81 194 LEU A C 1
ATOM 1584 O O . LEU A 1 194 ? -4.464 14.616 -3.749 1.00 96.81 194 LEU A O 1
ATOM 1588 N N . PHE A 1 195 ? -6.100 13.711 -2.509 1.00 98.38 195 PHE A N 1
ATOM 1589 C CA . PHE A 1 195 ? -6.751 13.009 -3.612 1.00 98.38 195 PHE A CA 1
ATOM 1590 C C . PHE A 1 195 ? -7.892 13.818 -4.229 1.00 98.38 195 PHE A C 1
ATOM 1592 O O . PHE A 1 195 ? -8.678 14.452 -3.534 1.00 98.38 195 PHE A O 1
ATOM 1599 N N . LEU A 1 196 ? -8.001 13.788 -5.554 1.00 97.88 196 LEU A N 1
ATOM 1600 C CA . LEU A 1 196 ? -9.122 14.369 -6.297 1.00 97.88 196 LEU A CA 1
ATOM 1601 C C . LEU A 1 196 ? -10.388 13.517 -6.192 1.00 97.88 196 LEU A C 1
ATOM 1603 O O . LEU A 1 196 ? -11.488 14.054 -6.217 1.00 97.88 196 LEU A O 1
ATOM 1607 N N . GLU A 1 197 ? -10.231 12.198 -6.081 1.00 96.38 197 GLU A N 1
ATOM 1608 C CA . GLU A 1 197 ? -11.339 11.254 -5.985 1.00 96.38 197 GLU A CA 1
ATOM 1609 C C . GLU A 1 197 ? -11.108 10.303 -4.816 1.00 96.38 197 GLU A C 1
ATOM 1611 O O . GLU A 1 197 ? -9.985 9.859 -4.573 1.00 96.38 197 GLU A O 1
ATOM 1616 N N . VAL A 1 198 ? -12.192 9.923 -4.141 1.00 95.44 198 VAL A N 1
ATOM 1617 C CA . VAL A 1 198 ? -12.170 8.964 -3.026 1.00 95.44 198 VAL A CA 1
ATOM 1618 C C . VAL A 1 198 ? -11.514 7.643 -3.447 1.00 95.44 198 VAL A C 1
ATOM 1620 O O . VAL A 1 198 ? -10.758 7.048 -2.684 1.00 95.44 198 VAL A O 1
ATOM 1623 N N . GLY A 1 199 ? -11.757 7.196 -4.685 1.00 95.00 199 GLY A N 1
ATOM 1624 C CA . GLY A 1 199 ? -11.174 5.969 -5.235 1.00 95.00 199 GLY A CA 1
ATOM 1625 C C . GLY A 1 199 ? -9.656 6.018 -5.439 1.00 95.00 199 GLY A C 1
ATOM 1626 O O . GLY A 1 199 ? -9.047 4.965 -5.618 1.00 95.00 199 GLY A O 1
ATOM 1627 N N . HIS A 1 200 ? -9.035 7.202 -5.393 1.00 97.94 200 HIS A N 1
ATOM 1628 C CA . HIS A 1 200 ? -7.584 7.337 -5.504 1.00 97.94 200 HIS A CA 1
ATOM 1629 C C . HIS A 1 200 ? -6.856 7.148 -4.161 1.00 97.94 200 HIS A C 1
ATOM 1631 O O . HIS A 1 200 ? -5.655 6.883 -4.150 1.00 97.94 200 HIS A O 1
ATOM 1637 N N . ALA A 1 201 ? -7.563 7.223 -3.031 1.00 97.81 201 ALA A N 1
ATOM 1638 C CA . ALA A 1 201 ? -6.991 6.962 -1.716 1.00 97.81 201 ALA A CA 1
ATOM 1639 C C . ALA A 1 201 ? -7.003 5.453 -1.414 1.00 97.81 201 ALA A C 1
ATOM 1641 O O . ALA A 1 201 ? -8.067 4.871 -1.183 1.00 97.81 201 ALA A O 1
ATOM 1642 N N . ILE A 1 202 ? -5.831 4.807 -1.408 1.00 98.56 202 ILE A N 1
ATOM 1643 C CA . ILE A 1 202 ? -5.684 3.413 -0.962 1.00 98.56 202 ILE A CA 1
ATOM 1644 C C . ILE A 1 202 ? -5.246 3.415 0.501 1.00 98.56 202 ILE A C 1
ATOM 1646 O O . ILE A 1 202 ? -4.071 3.565 0.834 1.00 98.56 202 ILE A O 1
ATOM 1650 N N . ASN A 1 203 ? -6.227 3.291 1.383 1.00 98.62 203 ASN A N 1
ATOM 1651 C CA . ASN A 1 203 ? -6.086 3.412 2.824 1.00 98.62 203 ASN A CA 1
ATOM 1652 C C . ASN A 1 203 ? -5.582 2.105 3.429 1.00 98.62 203 ASN A C 1
ATOM 1654 O O . ASN A 1 203 ? -6.103 1.029 3.130 1.00 98.62 203 ASN A O 1
ATOM 1658 N N . TYR A 1 204 ? -4.598 2.207 4.317 1.00 98.69 204 TYR A N 1
ATOM 1659 C CA . TYR A 1 204 ? -3.960 1.060 4.948 1.00 98.69 204 TYR A CA 1
ATOM 1660 C C . TYR A 1 204 ? -3.305 1.456 6.269 1.00 98.69 204 TYR A C 1
ATOM 1662 O O . TYR A 1 204 ? -2.994 2.624 6.495 1.00 98.69 204 TYR A O 1
ATOM 1670 N N . LEU A 1 205 ? -3.087 0.470 7.138 1.00 98.69 205 LEU A N 1
ATOM 1671 C CA . LEU A 1 205 ? -2.297 0.627 8.366 1.00 98.69 205 LEU A CA 1
ATOM 1672 C C . LEU A 1 205 ? -1.079 -0.309 8.388 1.00 98.69 205 LEU A C 1
ATOM 1674 O O . LEU A 1 205 ? -0.114 -0.049 9.109 1.00 98.69 205 LEU A O 1
ATOM 1678 N N . GLU A 1 206 ? -1.103 -1.361 7.574 1.00 98.56 206 GLU A N 1
ATOM 1679 C CA . GLU A 1 206 ? -0.070 -2.385 7.466 1.00 98.56 206 GLU A CA 1
ATOM 1680 C C . GLU A 1 206 ? 0.158 -2.752 5.998 1.00 98.56 206 GLU A C 1
ATOM 1682 O O . GLU A 1 206 ? -0.781 -2.790 5.199 1.00 98.56 206 GLU A O 1
ATOM 1687 N N . SER A 1 207 ? 1.412 -3.032 5.666 1.00 98.06 207 SER A N 1
ATOM 1688 C CA . SER A 1 207 ? 1.872 -3.572 4.389 1.00 98.06 207 SER A CA 1
ATOM 1689 C C . SER A 1 207 ? 2.886 -4.686 4.661 1.00 98.06 207 SER A C 1
ATOM 1691 O O . SER A 1 207 ? 3.110 -5.068 5.809 1.00 98.06 207 SER A O 1
ATOM 1693 N N . HIS A 1 208 ? 3.494 -5.222 3.602 1.00 97.69 208 HIS A N 1
ATOM 1694 C CA . HIS A 1 208 ? 4.619 -6.135 3.767 1.00 97.69 208 HIS A CA 1
ATOM 1695 C C . HIS A 1 208 ? 5.859 -5.414 4.320 1.00 97.69 208 HIS A C 1
ATOM 1697 O O . HIS A 1 208 ? 6.617 -6.042 5.054 1.00 97.69 208 HIS A O 1
ATOM 1703 N N . ASP A 1 209 ? 6.025 -4.124 4.019 1.00 97.19 209 ASP A N 1
ATOM 1704 C CA . ASP A 1 209 ? 7.045 -3.263 4.622 1.00 97.19 209 ASP A CA 1
ATOM 1705 C C . ASP A 1 209 ? 6.734 -2.904 6.074 1.00 97.19 209 ASP A C 1
ATOM 1707 O O . ASP A 1 209 ? 5.570 -2.876 6.490 1.00 97.19 209 ASP A O 1
ATOM 1711 N N . ASP A 1 210 ? 7.792 -2.542 6.796 1.00 97.25 210 ASP A N 1
ATOM 1712 C CA . ASP A 1 210 ? 7.779 -2.123 8.192 1.00 97.25 210 ASP A CA 1
ATOM 1713 C C . ASP A 1 210 ? 7.265 -3.210 9.163 1.00 97.25 210 ASP A C 1
ATOM 1715 O O . ASP A 1 210 ? 7.035 -4.385 8.838 1.00 97.25 210 ASP A O 1
ATOM 1719 N N . HIS A 1 211 ? 7.099 -2.794 10.420 1.00 97.81 211 HIS A N 1
ATOM 1720 C CA . HIS A 1 211 ? 6.398 -3.563 11.435 1.00 97.81 211 HIS A CA 1
ATOM 1721 C C . HIS A 1 211 ? 4.950 -3.835 11.010 1.00 97.81 211 HIS A C 1
ATOM 1723 O O . HIS A 1 211 ? 4.228 -2.924 10.579 1.00 97.81 211 HIS A O 1
ATOM 1729 N N . THR A 1 212 ? 4.493 -5.065 11.257 1.00 98.44 212 THR A N 1
ATOM 1730 C CA . THR A 1 212 ? 3.061 -5.390 11.229 1.00 98.44 212 THR A CA 1
ATOM 1731 C C . THR A 1 212 ? 2.296 -4.465 12.188 1.00 98.44 212 THR A C 1
ATOM 1733 O O . THR A 1 212 ? 2.858 -3.951 13.155 1.00 98.44 212 THR A O 1
ATOM 1736 N N . LEU A 1 213 ? 0.996 -4.244 11.986 1.00 98.69 213 LEU A N 1
ATOM 1737 C CA . LEU A 1 213 ? 0.154 -3.509 12.931 1.00 98.69 213 LEU A CA 1
ATOM 1738 C C . LEU A 1 213 ? 0.119 -4.215 14.290 1.00 98.69 213 LEU A C 1
ATOM 1740 O O . LEU A 1 213 ? 0.090 -3.546 15.321 1.00 98.69 213 LEU A O 1
ATOM 1744 N N . GLY A 1 214 ? 0.147 -5.552 14.295 1.00 98.19 214 GLY A N 1
ATOM 1745 C CA . GLY A 1 214 ? 0.264 -6.347 15.515 1.00 98.19 214 GLY A CA 1
ATOM 1746 C C . GLY A 1 214 ? 1.516 -5.980 16.308 1.00 98.19 214 GLY A C 1
ATOM 1747 O O . GLY A 1 214 ? 1.413 -5.551 17.457 1.00 98.19 214 GLY A O 1
ATOM 1748 N N . ASP A 1 215 ? 2.685 -6.077 15.681 1.00 98.31 215 ASP A N 1
ATOM 1749 C CA . ASP A 1 215 ? 3.964 -5.784 16.330 1.00 98.31 215 ASP A CA 1
ATOM 1750 C C . ASP A 1 215 ? 4.123 -4.304 16.665 1.00 98.31 215 ASP A C 1
ATOM 1752 O O . ASP A 1 215 ? 4.580 -3.970 17.756 1.00 98.31 215 ASP A O 1
ATOM 1756 N N . PHE A 1 216 ? 3.654 -3.407 15.794 1.00 98.56 216 PHE A N 1
ATOM 1757 C CA . PHE A 1 216 ? 3.611 -1.976 16.075 1.00 98.56 216 PHE A CA 1
ATOM 1758 C C . PHE A 1 216 ? 2.833 -1.703 17.366 1.00 98.56 216 PHE A C 1
ATOM 1760 O O . PHE A 1 216 ? 3.303 -0.954 18.216 1.00 98.56 216 PHE A O 1
ATOM 1767 N N . ILE A 1 217 ? 1.657 -2.317 17.547 1.00 98.62 217 ILE A N 1
ATOM 1768 C CA . ILE A 1 217 ? 0.853 -2.157 18.767 1.00 98.62 217 ILE A CA 1
ATOM 1769 C C . ILE A 1 217 ? 1.578 -2.736 19.989 1.00 98.62 217 ILE A C 1
ATOM 1771 O O . ILE A 1 217 ? 1.590 -2.083 21.033 1.00 98.62 217 ILE A O 1
ATOM 1775 N N . ARG A 1 218 ? 2.199 -3.920 19.876 1.00 97.88 218 ARG A N 1
ATOM 1776 C CA . ARG A 1 218 ? 2.971 -4.538 20.974 1.00 97.88 218 ARG A CA 1
ATOM 1777 C C . ARG A 1 218 ? 4.114 -3.629 21.442 1.00 97.88 218 ARG A C 1
ATOM 1779 O O . ARG A 1 218 ? 4.279 -3.425 22.645 1.00 97.88 218 ARG A O 1
ATOM 1786 N N . LEU A 1 219 ? 4.849 -3.053 20.490 1.00 97.94 219 LEU A N 1
ATOM 1787 C CA . LEU A 1 219 ? 5.963 -2.137 20.738 1.00 97.94 219 LEU A CA 1
ATOM 1788 C C . LEU A 1 219 ? 5.482 -0.788 21.293 1.00 97.94 219 LEU A C 1
ATOM 1790 O O . LEU A 1 219 ? 5.991 -0.320 22.309 1.00 97.94 219 LEU A O 1
ATOM 1794 N N . ALA A 1 220 ? 4.461 -0.181 20.683 1.00 97.69 220 ALA A N 1
ATOM 1795 C CA . ALA A 1 220 ? 3.969 1.145 21.062 1.00 97.69 220 ALA A CA 1
ATOM 1796 C C . ALA A 1 220 ? 3.262 1.179 22.427 1.00 97.69 220 ALA A C 1
ATOM 1798 O O . ALA A 1 220 ? 3.263 2.215 23.095 1.00 97.69 220 ALA A O 1
ATOM 1799 N N . LEU A 1 221 ? 2.670 0.059 22.860 1.00 97.06 221 LEU A N 1
ATOM 1800 C CA . LEU A 1 221 ? 2.138 -0.091 24.220 1.00 97.06 221 LEU A CA 1
ATOM 1801 C C . LEU A 1 221 ? 3.229 -0.407 25.257 1.00 97.06 221 LEU A C 1
ATOM 1803 O O . LEU A 1 221 ? 2.958 -0.346 26.454 1.00 97.06 221 LEU A O 1
ATOM 1807 N N . GLY A 1 222 ? 4.454 -0.718 24.820 1.00 94.25 222 GLY A N 1
ATOM 1808 C CA . GLY A 1 222 ? 5.598 -0.988 25.692 1.00 94.25 222 GLY A CA 1
ATOM 1809 C C . GLY A 1 222 ? 5.547 -2.336 26.415 1.00 94.25 222 GLY A C 1
ATOM 1810 O O . GLY A 1 222 ? 6.338 -2.560 27.329 1.00 94.25 222 GLY A O 1
ATOM 1811 N N . GLU A 1 223 ? 4.636 -3.234 26.027 1.00 88.19 223 GLU A N 1
ATOM 1812 C CA . GLU A 1 223 ? 4.561 -4.596 26.578 1.00 88.19 223 GLU A CA 1
ATOM 1813 C C . GLU A 1 223 ? 5.720 -5.474 26.071 1.00 88.19 223 GLU A C 1
ATOM 1815 O O . GLU A 1 223 ? 6.136 -6.412 26.750 1.00 88.19 223 GLU A O 1
ATOM 1820 N N . VAL A 1 224 ? 6.271 -5.138 24.900 1.00 93.38 224 VAL A N 1
ATOM 1821 C CA . VAL A 1 224 ? 7.490 -5.716 24.326 1.00 93.38 224 VAL A CA 1
ATOM 1822 C C . VAL A 1 224 ? 8.394 -4.571 23.874 1.00 93.38 224 VAL A C 1
ATOM 1824 O O . VAL A 1 224 ? 7.912 -3.564 23.362 1.00 93.38 224 VAL A O 1
ATOM 1827 N N . ARG A 1 225 ? 9.708 -4.710 24.068 1.00 93.62 225 ARG A N 1
ATOM 1828 C CA . ARG A 1 225 ? 10.712 -3.770 23.542 1.00 93.62 225 ARG A CA 1
ATOM 1829 C C . ARG A 1 225 ? 11.382 -4.343 22.301 1.00 93.62 225 ARG A C 1
ATOM 1831 O O . ARG A 1 225 ? 11.489 -5.557 22.179 1.00 93.62 225 ARG A O 1
ATOM 1838 N N . GLU A 1 226 ? 11.911 -3.482 21.446 1.00 89.81 226 GLU A N 1
ATOM 1839 C CA . GLU A 1 226 ? 12.594 -3.866 20.201 1.00 89.81 226 GLU A CA 1
ATOM 1840 C C . GLU A 1 226 ? 13.795 -4.805 20.423 1.00 89.81 226 GLU A C 1
ATOM 1842 O O . GLU A 1 226 ? 14.033 -5.726 19.649 1.00 89.81 226 GLU A O 1
ATOM 1847 N N . ASP A 1 227 ? 14.517 -4.629 21.533 1.00 93.94 227 ASP A N 1
ATOM 1848 C CA . ASP A 1 227 ? 15.662 -5.459 21.915 1.00 93.94 227 ASP A CA 1
ATOM 1849 C C . ASP A 1 227 ? 15.272 -6.793 22.576 1.00 93.94 227 ASP A C 1
ATOM 1851 O O . ASP A 1 227 ? 16.149 -7.591 22.916 1.00 93.94 227 ASP A O 1
ATOM 1855 N N . THR A 1 228 ? 13.974 -7.045 22.774 1.00 96.69 228 THR A N 1
ATOM 1856 C CA . THR A 1 228 ? 13.482 -8.246 23.456 1.00 96.69 228 THR A CA 1
ATOM 1857 C C . THR A 1 228 ? 13.711 -9.476 22.591 1.00 96.69 228 THR A C 1
ATOM 1859 O O . THR A 1 228 ? 13.224 -9.556 21.467 1.00 96.69 228 THR A O 1
ATOM 1862 N N . VAL A 1 229 ? 14.397 -10.471 23.151 1.00 97.69 229 VAL A N 1
ATOM 1863 C CA . VAL A 1 229 ? 14.499 -11.804 22.552 1.00 97.69 229 VAL A CA 1
ATOM 1864 C C . VAL A 1 229 ? 13.277 -12.618 22.971 1.00 97.69 229 VAL A C 1
ATOM 1866 O O . VAL A 1 229 ? 13.148 -13.027 24.125 1.00 97.69 229 VAL A O 1
ATOM 1869 N N . ILE A 1 230 ? 12.370 -12.831 22.027 1.00 97.75 230 ILE A N 1
ATOM 1870 C CA . ILE A 1 230 ? 11.154 -13.627 22.159 1.00 97.75 230 ILE A CA 1
ATOM 1871 C C . ILE A 1 230 ? 11.518 -15.097 21.944 1.00 97.75 230 ILE A C 1
ATOM 1873 O O . ILE A 1 230 ? 11.925 -15.503 20.858 1.00 97.75 230 ILE A O 1
ATOM 1877 N N . THR A 1 231 ? 11.374 -15.902 22.995 1.00 95.62 231 THR A N 1
ATOM 1878 C CA . THR A 1 231 ? 11.646 -17.349 22.955 1.00 95.62 231 THR A CA 1
ATOM 1879 C C . THR A 1 231 ? 10.392 -18.195 22.745 1.00 95.62 231 THR A C 1
ATOM 1881 O O . THR A 1 231 ? 10.506 -19.340 22.320 1.00 95.62 231 THR A O 1
ATOM 1884 N N . ASP A 1 232 ? 9.213 -17.640 23.033 1.00 96.62 232 ASP A N 1
ATOM 1885 C CA . ASP A 1 232 ? 7.905 -18.268 22.832 1.00 96.62 232 ASP A CA 1
ATOM 1886 C C . ASP A 1 232 ? 7.074 -17.391 21.884 1.00 96.62 232 ASP A C 1
ATOM 1888 O O . ASP A 1 232 ? 6.449 -16.405 22.289 1.00 96.62 232 ASP A O 1
ATOM 1892 N N . VAL A 1 233 ? 7.149 -17.716 20.591 1.00 95.94 233 VAL A N 1
ATOM 1893 C CA . VAL A 1 233 ? 6.494 -16.951 19.520 1.00 95.94 233 VAL A CA 1
ATOM 1894 C C . VAL A 1 233 ? 4.973 -17.106 19.584 1.00 95.94 233 VAL A C 1
ATOM 1896 O O . VAL A 1 233 ? 4.253 -16.148 19.307 1.00 95.94 233 VAL A O 1
ATOM 1899 N N . ASP A 1 234 ? 4.473 -18.265 20.012 1.00 96.50 234 ASP A N 1
ATOM 1900 C CA . ASP A 1 234 ? 3.036 -18.533 20.093 1.00 96.50 234 ASP A CA 1
ATOM 1901 C C . ASP A 1 234 ? 2.390 -17.736 21.230 1.00 96.50 234 ASP A C 1
ATOM 1903 O O . ASP A 1 234 ? 1.341 -17.109 21.046 1.00 96.50 234 ASP A O 1
ATOM 1907 N N . ALA A 1 235 ? 3.050 -17.667 22.391 1.00 96.75 235 ALA A N 1
ATOM 1908 C CA . ALA A 1 235 ? 2.617 -16.797 23.479 1.00 96.75 235 ALA A CA 1
ATOM 1909 C C . ALA A 1 235 ? 2.698 -15.312 23.093 1.00 96.75 235 ALA A C 1
ATOM 1911 O O . ALA A 1 235 ? 1.791 -14.548 23.424 1.00 96.75 235 ALA A O 1
ATOM 1912 N N . HIS A 1 236 ? 3.748 -14.903 22.371 1.00 96.88 236 HIS A N 1
ATOM 1913 C CA . HIS A 1 236 ? 3.915 -13.529 21.889 1.00 96.88 236 HIS A CA 1
ATOM 1914 C C . HIS A 1 236 ? 2.832 -13.109 20.880 1.00 96.88 236 HIS A C 1
ATOM 1916 O O . HIS A 1 236 ? 2.350 -11.970 20.903 1.00 96.88 236 HIS A O 1
ATOM 1922 N N . ALA A 1 237 ? 2.427 -14.025 20.000 1.00 96.62 237 ALA A N 1
ATOM 1923 C CA . ALA A 1 237 ? 1.412 -13.767 18.989 1.00 96.62 237 ALA A CA 1
ATOM 1924 C C . ALA A 1 237 ? 0.025 -13.515 19.599 1.00 96.62 237 ALA A C 1
ATOM 1926 O O . ALA A 1 237 ? -0.771 -12.755 19.039 1.00 96.62 237 ALA A O 1
ATOM 1927 N N . LYS A 1 238 ? -0.278 -14.089 20.767 1.00 97.69 238 LYS A N 1
ATOM 1928 C CA . LYS A 1 238 ? -1.564 -13.892 21.440 1.00 97.69 238 LYS A CA 1
ATOM 1929 C C . LYS A 1 238 ? -1.696 -12.479 22.013 1.00 97.69 238 LYS A C 1
ATOM 1931 O O . LYS A 1 238 ? -0.874 -12.032 22.807 1.00 97.69 238 LYS A O 1
ATOM 1936 N N . LEU A 1 239 ? -2.778 -11.790 21.654 1.00 98.12 239 LEU A N 1
ATOM 1937 C CA . LEU A 1 239 ? -2.988 -10.406 22.074 1.00 98.12 239 LEU A CA 1
ATOM 1938 C C . LEU A 1 239 ? -3.362 -10.274 23.555 1.00 98.12 239 LEU A C 1
ATOM 1940 O O . LEU A 1 239 ? -4.242 -10.974 24.066 1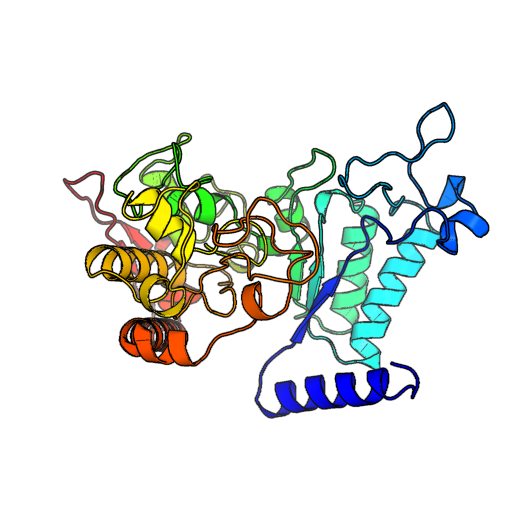.00 98.12 239 LEU A O 1
ATOM 1944 N N . SER A 1 240 ? -2.773 -9.277 24.218 1.00 98.06 240 SER A N 1
ATOM 1945 C CA . SER A 1 240 ? -3.264 -8.784 25.508 1.00 98.06 240 SER A CA 1
ATOM 1946 C C . SER A 1 240 ? -4.624 -8.073 25.343 1.00 98.06 240 SER A C 1
ATOM 1948 O O . SER A 1 240 ? -4.966 -7.617 24.245 1.00 98.06 240 SER A O 1
ATOM 1950 N N . PRO A 1 241 ? -5.428 -7.903 26.413 1.00 98.06 241 PRO A N 1
ATOM 1951 C CA . PRO A 1 241 ? -6.687 -7.160 26.326 1.00 98.06 241 PRO A CA 1
ATOM 1952 C C . PRO A 1 241 ? -6.531 -5.714 25.828 1.00 98.06 241 PRO A C 1
ATOM 1954 O O . PRO A 1 241 ? -7.440 -5.197 25.176 1.00 98.06 241 PRO A O 1
ATOM 1957 N N . ALA A 1 242 ? -5.408 -5.055 26.136 1.00 98.25 242 ALA A N 1
ATOM 1958 C CA . ALA A 1 242 ? -5.121 -3.703 25.660 1.00 98.25 242 ALA A CA 1
ATOM 1959 C C . ALA A 1 242 ? -4.780 -3.717 24.164 1.00 98.25 242 ALA A C 1
ATOM 1961 O O . ALA A 1 242 ? -5.409 -2.994 23.392 1.00 98.25 242 ALA A O 1
ATOM 1962 N N . GLN A 1 243 ? -3.881 -4.613 23.744 1.00 98.50 243 GLN A N 1
ATOM 1963 C CA . GLN A 1 243 ? -3.505 -4.780 22.339 1.00 98.50 243 GLN A CA 1
ATOM 1964 C C . GLN A 1 243 ? -4.720 -5.125 21.460 1.00 98.50 243 GLN A C 1
ATOM 1966 O O . GLN A 1 243 ? -4.904 -4.533 20.397 1.00 98.50 243 GLN A O 1
ATOM 1971 N N . LEU A 1 244 ? -5.605 -6.016 21.928 1.00 98.75 244 LEU A N 1
ATOM 1972 C CA . LEU A 1 244 ? -6.840 -6.376 21.226 1.00 98.75 244 LEU A CA 1
ATOM 1973 C C . LEU A 1 244 ? -7.776 -5.174 21.045 1.00 98.75 244 LEU A C 1
ATOM 1975 O O . LEU A 1 244 ? -8.331 -4.988 19.963 1.00 98.75 244 LEU A O 1
ATOM 1979 N N . LYS A 1 245 ? -7.963 -4.346 22.082 1.00 98.56 245 LYS A N 1
ATOM 1980 C CA . LYS A 1 245 ? -8.794 -3.133 21.990 1.00 98.56 245 LYS A CA 1
ATOM 1981 C C . LYS A 1 245 ? -8.210 -2.125 21.003 1.00 98.56 245 LYS A C 1
ATOM 1983 O O . LYS A 1 245 ? -8.954 -1.614 20.168 1.00 98.56 245 LYS A O 1
ATOM 1988 N N . THR A 1 246 ? -6.902 -1.883 21.059 1.00 98.62 246 THR A N 1
ATOM 1989 C CA . THR A 1 246 ? -6.215 -0.973 20.131 1.00 98.62 246 THR A CA 1
ATOM 1990 C C . THR A 1 246 ? -6.301 -1.474 18.691 1.00 98.62 246 THR A C 1
ATOM 1992 O O . THR A 1 246 ? -6.587 -0.690 17.789 1.00 98.62 246 THR A O 1
ATOM 1995 N N . ASN A 1 247 ? -6.148 -2.782 18.460 1.00 98.62 247 ASN A N 1
ATOM 1996 C CA . ASN A 1 247 ? -6.262 -3.350 17.117 1.00 98.62 247 ASN A CA 1
ATOM 1997 C C . ASN A 1 247 ? -7.697 -3.233 16.572 1.00 98.62 247 ASN A C 1
ATOM 1999 O O . ASN A 1 247 ? -7.893 -2.823 15.432 1.00 98.62 247 ASN A O 1
ATOM 2003 N N . LYS A 1 248 ? -8.718 -3.474 17.408 1.00 98.81 248 LYS A N 1
ATOM 2004 C CA . LYS A 1 248 ? -10.123 -3.237 17.032 1.00 98.81 248 LYS A CA 1
ATOM 2005 C C . LYS A 1 248 ? -10.398 -1.769 16.694 1.00 98.81 248 LYS A C 1
ATOM 2007 O O . LYS A 1 248 ? -11.067 -1.498 15.701 1.00 98.81 248 LYS A O 1
ATOM 2012 N N . LEU A 1 249 ? -9.855 -0.826 17.466 1.00 98.69 249 LEU A N 1
ATOM 2013 C CA . LEU A 1 249 ? -9.963 0.607 17.169 1.00 98.69 249 LEU A CA 1
ATOM 2014 C C . LEU A 1 249 ? -9.319 0.952 15.817 1.00 98.69 249 LEU A C 1
ATOM 2016 O O . LEU A 1 249 ? -9.926 1.659 15.015 1.00 98.69 249 LEU A O 1
ATOM 2020 N N . ALA A 1 250 ? -8.131 0.410 15.542 1.00 98.62 250 ALA A N 1
ATOM 2021 C CA . ALA A 1 250 ? -7.431 0.583 14.273 1.00 98.62 250 ALA A CA 1
ATOM 2022 C C . ALA A 1 250 ? -8.231 0.023 13.085 1.00 98.62 250 ALA A C 1
ATOM 2024 O O . ALA A 1 250 ? -8.430 0.715 12.085 1.00 98.62 250 ALA A O 1
ATOM 2025 N N . ALA A 1 251 ? -8.750 -1.201 13.220 1.00 98.75 251 ALA A N 1
ATOM 2026 C CA . ALA A 1 251 ? -9.586 -1.849 12.215 1.00 98.75 251 ALA A CA 1
ATOM 2027 C C . ALA A 1 251 ? -10.854 -1.041 11.923 1.00 98.75 251 ALA A C 1
ATOM 2029 O O . ALA A 1 251 ? -11.1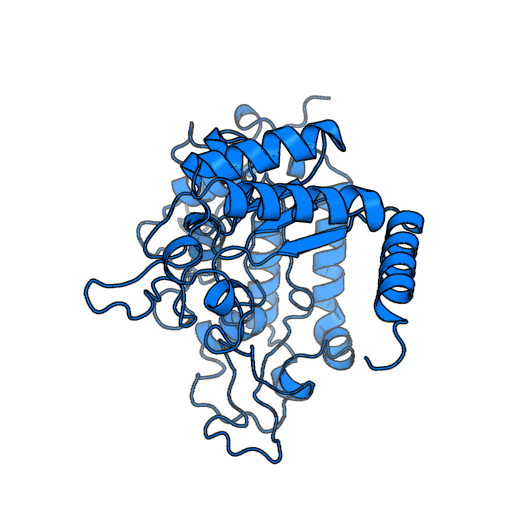94 -0.828 10.760 1.00 98.75 251 ALA A O 1
ATOM 2030 N N . MET A 1 252 ? -11.528 -0.558 12.973 1.00 98.38 252 MET A N 1
ATOM 2031 C CA . MET A 1 252 ? -12.718 0.280 12.853 1.00 98.38 252 MET A CA 1
ATOM 2032 C C . MET A 1 252 ? -12.395 1.573 12.105 1.00 98.38 252 MET A C 1
ATOM 2034 O O . MET A 1 252 ? -13.023 1.836 11.088 1.00 98.38 252 MET A O 1
ATOM 2038 N N . ALA A 1 253 ? -11.383 2.327 12.548 1.00 97.81 253 ALA A N 1
ATOM 2039 C CA . ALA A 1 253 ? -10.986 3.587 11.917 1.00 97.81 253 ALA A CA 1
ATOM 2040 C C . ALA A 1 253 ? -10.674 3.419 10.419 1.00 97.81 253 ALA A C 1
ATOM 2042 O O . ALA A 1 253 ? -11.085 4.240 9.597 1.00 97.81 253 ALA A O 1
ATOM 2043 N N . LEU A 1 254 ? -9.998 2.327 10.050 1.00 98.38 254 LEU A N 1
ATOM 2044 C CA . LEU A 1 254 ? -9.693 2.017 8.658 1.00 98.38 254 LEU A CA 1
ATOM 2045 C C . LEU A 1 254 ? -10.953 1.634 7.861 1.00 98.38 254 LEU A C 1
ATOM 2047 O O . LEU A 1 254 ? -11.243 2.241 6.832 1.00 98.38 254 LEU A O 1
ATOM 2051 N N . LEU A 1 255 ? -11.717 0.640 8.325 1.00 98.31 255 LEU A N 1
ATOM 2052 C CA . LEU A 1 255 ? -12.834 0.052 7.572 1.00 98.31 255 LEU A CA 1
ATOM 2053 C C . LEU A 1 255 ? -14.082 0.943 7.514 1.00 98.31 255 LEU A C 1
ATOM 2055 O O . LEU A 1 255 ? -14.959 0.686 6.684 1.00 98.31 255 LEU A O 1
ATOM 2059 N N . THR A 1 256 ? -14.160 1.998 8.328 1.00 96.62 256 THR A N 1
ATOM 2060 C CA . THR A 1 256 ? -15.242 2.992 8.277 1.00 96.62 256 THR A CA 1
ATOM 2061 C C . THR A 1 256 ? -14.861 4.285 7.546 1.00 96.62 256 THR A C 1
ATOM 2063 O O . THR A 1 256 ? -15.714 5.167 7.415 1.00 96.62 256 THR A O 1
ATOM 2066 N N . SER A 1 257 ? -13.628 4.394 7.034 1.00 97.12 257 SER A N 1
ATOM 2067 C CA . SER A 1 257 ? -13.174 5.514 6.195 1.00 97.12 257 SER A CA 1
ATOM 2068 C C . SER A 1 257 ? -13.583 5.331 4.724 1.00 97.12 257 SER A C 1
ATOM 2070 O O . SER A 1 257 ? -13.633 4.206 4.208 1.00 97.12 257 SER A O 1
ATOM 2072 N N . GLN A 1 258 ? -13.875 6.429 4.022 1.00 97.25 258 GLN A N 1
ATOM 2073 C CA . GLN A 1 258 ? -14.098 6.409 2.572 1.00 97.25 258 GLN A CA 1
ATOM 2074 C C . GLN A 1 258 ? -12.781 6.111 1.834 1.00 97.25 258 GLN A C 1
ATOM 2076 O O . GLN A 1 258 ? -11.707 6.481 2.301 1.00 97.25 258 GLN A O 1
ATOM 2081 N N . GLY A 1 259 ? -12.859 5.448 0.678 1.00 96.44 259 GLY A N 1
ATOM 2082 C CA . GLY A 1 259 ? -11.695 5.098 -0.151 1.00 96.44 259 GLY A CA 1
ATOM 2083 C C . GLY A 1 259 ? -11.485 3.598 -0.339 1.00 96.44 259 GLY A C 1
ATOM 2084 O O . GLY A 1 259 ? -12.257 2.765 0.155 1.00 96.44 259 GLY A O 1
ATOM 2085 N N . GLY A 1 260 ? -10.443 3.246 -1.089 1.00 96.94 260 GLY A N 1
ATOM 2086 C CA . GLY A 1 260 ? -9.984 1.864 -1.201 1.00 96.94 260 GLY A CA 1
ATOM 2087 C C . GLY A 1 260 ? -9.381 1.407 0.125 1.00 96.94 260 GLY A C 1
ATOM 2088 O O . GLY A 1 260 ? -8.685 2.179 0.773 1.00 96.94 260 GLY A O 1
ATOM 2089 N N . ILE A 1 261 ? -9.648 0.169 0.545 1.00 97.88 261 ILE A N 1
ATOM 2090 C CA . ILE A 1 261 ? -9.060 -0.403 1.763 1.00 97.88 261 ILE A CA 1
ATOM 2091 C C . ILE A 1 261 ? -8.090 -1.504 1.361 1.00 97.88 261 ILE A C 1
ATOM 2093 O O . ILE A 1 261 ? -8.474 -2.430 0.646 1.00 97.88 261 ILE A O 1
ATOM 2097 N N . MET A 1 262 ? -6.860 -1.416 1.853 1.00 98.00 262 MET A N 1
ATOM 2098 C CA . MET A 1 262 ? -5.873 -2.483 1.781 1.00 98.00 262 MET A CA 1
ATOM 2099 C C . MET A 1 262 ? -5.652 -3.049 3.182 1.00 98.00 262 MET A C 1
ATOM 2101 O O . MET A 1 262 ? -5.418 -2.308 4.137 1.00 98.00 262 MET A O 1
ATOM 2105 N N . LEU A 1 263 ? -5.730 -4.373 3.283 1.00 98.38 263 LEU A N 1
ATOM 2106 C CA . LEU A 1 263 ? -5.362 -5.130 4.472 1.00 98.38 263 LEU A CA 1
ATOM 2107 C C . LEU A 1 263 ? -4.174 -6.014 4.108 1.00 98.38 263 LEU A C 1
ATOM 2109 O O . LEU A 1 263 ? -4.221 -6.716 3.095 1.00 98.38 263 LEU A O 1
ATOM 2113 N N . HIS A 1 264 ? -3.122 -5.982 4.919 1.00 98.56 264 HIS A N 1
ATOM 2114 C CA . HIS A 1 264 ? -2.052 -6.965 4.805 1.00 98.56 264 HIS A CA 1
ATOM 2115 C C . HIS A 1 264 ? -2.533 -8.308 5.365 1.00 98.56 264 HIS A C 1
ATOM 2117 O O . HIS A 1 264 ? -3.227 -8.348 6.380 1.00 98.56 264 HIS A O 1
ATOM 2123 N N . SER A 1 265 ? -2.190 -9.411 4.697 1.00 98.38 265 SER A N 1
ATOM 2124 C CA . SER A 1 265 ? -2.628 -10.737 5.130 1.00 98.38 265 SER A CA 1
ATOM 2125 C C . SER A 1 265 ? -2.018 -11.084 6.491 1.00 98.38 265 SER A C 1
ATOM 2127 O O . SER A 1 265 ? -0.794 -11.105 6.658 1.00 98.38 265 SER A O 1
ATOM 2129 N N . GLY A 1 266 ? -2.892 -11.331 7.464 1.00 98.44 266 GLY A N 1
ATOM 2130 C CA . GLY A 1 266 ? -2.544 -11.565 8.858 1.00 98.44 266 GLY A CA 1
ATOM 2131 C C . GLY A 1 266 ? -2.719 -10.361 9.780 1.00 98.44 266 GLY A C 1
ATOM 2132 O O . GLY A 1 266 ? -2.662 -10.525 11.002 1.00 98.44 266 GLY A O 1
ATOM 2133 N N . GLN A 1 267 ? -3.023 -9.175 9.247 1.00 98.75 267 GLN A N 1
ATOM 2134 C CA . GLN A 1 267 ? -3.405 -8.020 10.063 1.00 98.75 267 GLN A CA 1
ATOM 2135 C C . GLN A 1 267 ? -4.641 -8.343 10.930 1.00 98.75 267 GLN A C 1
ATOM 2137 O O . GLN A 1 267 ? -4.719 -7.944 12.094 1.00 98.75 267 GLN A O 1
ATOM 2142 N N . GLU A 1 268 ? -5.582 -9.125 10.393 1.00 98.69 268 GLU A N 1
ATOM 2143 C CA . GLU A 1 268 ? -6.843 -9.535 11.019 1.00 98.69 268 GLU A CA 1
ATOM 2144 C C . GLU A 1 268 ? -6.686 -10.463 12.234 1.00 98.69 268 GLU A C 1
ATOM 2146 O O . GLU A 1 268 ? -7.634 -10.645 12.997 1.00 98.69 268 GLU A O 1
ATOM 2151 N N . PHE A 1 269 ? -5.493 -11.017 12.448 1.00 98.62 269 PHE A N 1
ATOM 2152 C CA . PHE A 1 269 ? -5.132 -11.775 13.648 1.00 98.62 269 PHE A CA 1
ATOM 2153 C C . PHE A 1 269 ? -3.860 -11.247 14.322 1.00 98.62 269 PHE A C 1
ATOM 2155 O O . PHE A 1 269 ? -3.258 -11.938 15.142 1.00 98.62 269 PHE A O 1
ATOM 2162 N N . ALA A 1 270 ? -3.477 -10.004 14.006 1.00 98.44 270 ALA A N 1
ATOM 2163 C CA . ALA A 1 270 ? -2.307 -9.323 14.550 1.00 98.44 270 ALA A CA 1
ATOM 2164 C C . ALA A 1 270 ? -1.008 -10.135 14.423 1.00 98.44 270 ALA A C 1
ATOM 2166 O O . ALA A 1 270 ? -0.266 -10.298 15.405 1.00 98.44 270 ALA A O 1
ATOM 2167 N N . ARG A 1 271 ? -0.762 -10.619 13.198 1.00 98.25 271 ARG A N 1
ATOM 2168 C CA . ARG A 1 271 ? 0.463 -11.299 12.766 1.00 98.25 271 ARG A CA 1
ATOM 2169 C C . ARG A 1 271 ? 1.708 -10.664 13.381 1.00 98.25 271 ARG A C 1
ATOM 2171 O O . ARG A 1 271 ? 1.793 -9.445 13.492 1.00 98.25 271 ARG A O 1
ATOM 2178 N N . SER A 1 272 ? 2.668 -11.508 13.744 1.00 97.06 272 SER A N 1
ATOM 2179 C CA . SER A 1 272 ? 3.985 -11.091 14.218 1.00 97.06 272 SER A CA 1
ATOM 2180 C C . SER A 1 272 ? 5.087 -11.592 13.286 1.00 97.06 272 SER A C 1
ATOM 2182 O O . SER A 1 272 ? 4.949 -12.667 12.702 1.00 97.06 272 SER A O 1
ATOM 2184 N N . LYS A 1 273 ? 6.162 -10.815 13.136 1.00 97.69 273 LYS A N 1
ATOM 2185 C CA . LYS A 1 273 ? 7.356 -11.155 12.347 1.00 97.69 273 LYS A CA 1
ATOM 2186 C C . LYS A 1 273 ? 8.571 -11.328 13.257 1.00 97.69 273 LYS A C 1
ATOM 2188 O O . LYS A 1 273 ? 9.516 -10.546 13.212 1.00 97.69 273 LYS A O 1
ATOM 2193 N N . VAL A 1 274 ? 8.550 -12.349 14.108 1.00 97.62 274 VAL A N 1
ATOM 2194 C CA . VAL A 1 274 ? 9.718 -12.692 14.934 1.00 97.62 274 VAL A CA 1
ATOM 2195 C C . VAL A 1 274 ? 10.755 -13.419 14.077 1.00 97.62 274 VAL A C 1
ATOM 2197 O O . VAL A 1 274 ? 10.425 -14.371 13.366 1.00 97.62 274 VAL A O 1
ATOM 2200 N N . ILE A 1 275 ? 12.014 -12.984 14.142 1.00 97.62 275 ILE A N 1
ATOM 2201 C CA . ILE A 1 275 ? 13.122 -13.590 13.398 1.00 97.62 275 ILE A CA 1
ATOM 2202 C C . ILE A 1 275 ? 13.334 -15.012 13.906 1.00 97.62 275 ILE A C 1
ATOM 2204 O O . ILE A 1 275 ? 13.698 -15.235 15.065 1.00 97.62 275 ILE A O 1
ATOM 2208 N N . ALA A 1 276 ? 13.098 -15.975 13.026 1.00 95.44 276 ALA A N 1
ATOM 2209 C CA . ALA A 1 276 ? 13.246 -17.380 13.320 1.00 95.44 276 ALA A CA 1
ATOM 2210 C C . ALA A 1 276 ? 14.723 -17.740 13.452 1.00 95.44 276 ALA A C 1
ATOM 2212 O O . ALA A 1 276 ? 15.609 -17.102 12.882 1.00 95.44 276 ALA A O 1
ATOM 2213 N N . LYS A 1 277 ? 14.998 -18.793 14.218 1.00 94.31 277 LYS A N 1
ATOM 2214 C CA . LYS A 1 277 ? 16.337 -19.364 14.271 1.00 94.31 277 LYS A CA 1
ATOM 2215 C C . LYS A 1 277 ? 16.575 -20.178 13.003 1.00 94.31 277 LYS A C 1
ATOM 2217 O O . LYS A 1 277 ? 15.817 -21.102 12.728 1.00 94.31 277 LYS A O 1
ATOM 2222 N N . THR A 1 278 ? 17.663 -19.880 12.306 1.00 90.56 278 THR A N 1
ATOM 2223 C CA . THR A 1 278 ? 18.066 -20.562 11.072 1.00 90.56 278 THR A CA 1
ATOM 2224 C C . THR A 1 278 ? 19.529 -21.006 11.183 1.00 90.56 278 THR A C 1
ATOM 2226 O O . THR A 1 278 ? 20.202 -20.722 12.181 1.00 90.56 278 THR A O 1
ATOM 2229 N N . ASP A 1 279 ? 20.030 -21.719 10.173 1.00 91.31 279 ASP A N 1
ATOM 2230 C CA . ASP A 1 279 ? 21.448 -22.103 10.090 1.00 91.31 279 ASP A CA 1
ATOM 2231 C C . ASP A 1 279 ? 22.351 -20.947 9.608 1.00 91.31 279 ASP A C 1
ATOM 2233 O O . ASP A 1 279 ? 23.580 -21.062 9.618 1.00 91.31 279 ASP A O 1
ATOM 2237 N N . VAL A 1 280 ? 21.759 -19.822 9.192 1.00 89.94 280 VAL A N 1
ATOM 2238 C CA . VAL A 1 280 ? 22.477 -18.618 8.764 1.00 89.94 280 VAL A CA 1
ATOM 2239 C C . VAL A 1 280 ? 22.687 -17.697 9.973 1.00 89.94 280 VAL A C 1
ATOM 2241 O O . VAL A 1 280 ? 21.746 -17.461 10.731 1.00 89.94 280 VAL A O 1
ATOM 2244 N N . PRO A 1 281 ? 23.898 -17.145 10.184 1.00 91.94 281 PRO A N 1
ATOM 2245 C CA . PRO A 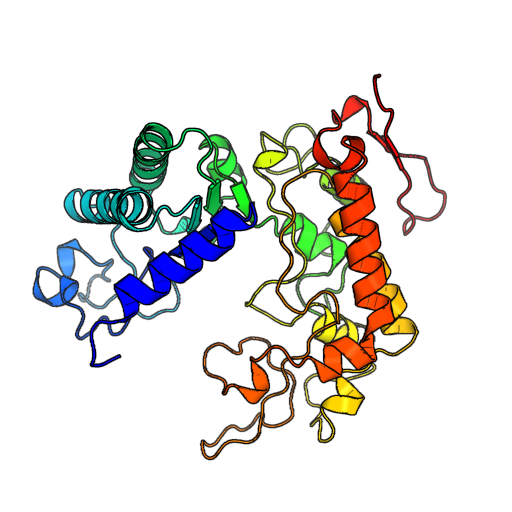1 281 ? 24.128 -16.208 11.277 1.00 91.94 281 PRO A CA 1
ATOM 2246 C C . PRO A 1 281 ? 23.255 -14.952 11.153 1.00 91.94 281 PRO A C 1
ATOM 2248 O O . PRO A 1 281 ? 23.433 -14.158 10.231 1.00 91.94 281 PRO A O 1
ATOM 2251 N N . ASP A 1 282 ? 22.376 -14.739 12.129 1.00 94.56 282 ASP A N 1
ATOM 2252 C CA . ASP A 1 282 ? 21.613 -13.503 12.305 1.00 94.56 282 ASP A CA 1
ATOM 2253 C C . ASP A 1 282 ? 21.695 -13.072 13.782 1.00 94.56 282 ASP A C 1
ATOM 2255 O O . ASP A 1 282 ? 21.411 -13.841 14.702 1.00 94.56 282 ASP A O 1
ATOM 2259 N N . LEU A 1 283 ? 22.141 -11.835 14.024 1.00 94.75 283 LEU A N 1
ATOM 2260 C CA . LEU A 1 283 ? 22.313 -11.276 15.372 1.00 94.75 283 LEU A CA 1
ATOM 2261 C C . LEU A 1 283 ? 20.981 -10.886 16.034 1.00 94.75 283 L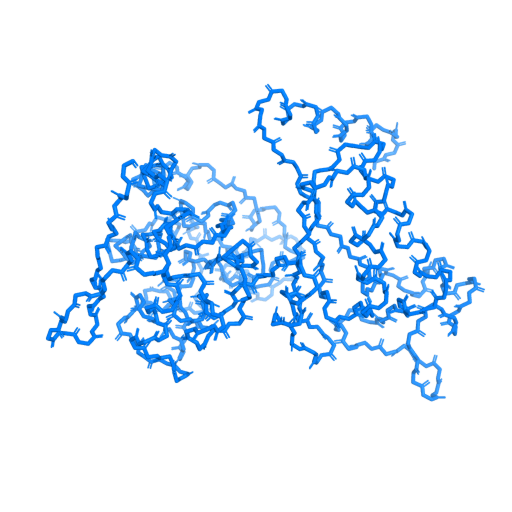EU A C 1
ATOM 2263 O O . LEU A 1 283 ? 20.958 -10.518 17.212 1.00 94.75 283 LEU A O 1
ATOM 2267 N N . ASN A 1 284 ? 19.882 -10.936 15.283 1.00 96.44 284 ASN A N 1
ATOM 2268 C CA . ASN A 1 284 ? 18.560 -10.504 15.709 1.00 96.44 284 ASN A CA 1
ATOM 2269 C C . ASN A 1 284 ? 17.566 -11.661 15.869 1.00 96.44 284 ASN A C 1
ATOM 2271 O O . ASN A 1 284 ? 16.384 -11.401 16.065 1.00 96.44 284 ASN A O 1
ATOM 2275 N N . ILE A 1 285 ? 18.025 -12.919 15.856 1.00 96.69 285 ILE A N 1
ATOM 2276 C CA . ILE A 1 285 ? 17.175 -14.091 16.136 1.00 96.69 285 ILE A CA 1
ATOM 2277 C C . ILE A 1 285 ? 16.349 -13.870 17.412 1.00 96.69 285 ILE A C 1
ATOM 2279 O O . ILE A 1 285 ? 16.875 -13.487 18.460 1.00 96.69 285 ILE A O 1
ATOM 2283 N N . GLY A 1 286 ? 15.046 -14.131 17.310 1.00 97.06 286 GLY A N 1
ATOM 2284 C CA . GLY A 1 286 ? 14.066 -13.942 18.375 1.00 97.06 286 GLY A CA 1
ATOM 2285 C C . GLY A 1 286 ? 13.568 -12.505 18.542 1.00 97.06 286 GLY A C 1
ATOM 2286 O O . GLY A 1 286 ? 12.687 -12.281 19.361 1.00 97.06 286 GLY A O 1
ATOM 2287 N N . LYS A 1 287 ? 14.078 -11.518 17.801 1.00 97.81 287 LYS A N 1
ATOM 2288 C CA . LYS A 1 287 ? 13.541 -10.148 17.827 1.00 97.81 287 LYS A CA 1
ATOM 2289 C C . LYS A 1 287 ? 12.467 -9.966 16.759 1.00 97.81 287 LYS A C 1
ATOM 2291 O O . LYS A 1 287 ? 12.408 -10.724 15.795 1.00 97.81 287 LYS A O 1
ATOM 2296 N N . ILE A 1 288 ? 11.625 -8.954 16.934 1.00 97.31 288 ILE A N 1
ATOM 2297 C CA . ILE A 1 288 ? 10.674 -8.516 15.908 1.00 97.31 288 ILE A CA 1
ATOM 2298 C C . ILE A 1 288 ? 11.452 -7.861 14.761 1.00 97.31 288 ILE A C 1
ATOM 2300 O O . ILE A 1 288 ? 12.331 -7.040 15.012 1.00 97.31 288 ILE A O 1
ATOM 2304 N N . ASP A 1 289 ? 11.104 -8.203 13.522 1.00 96.62 289 ASP A N 1
ATOM 2305 C CA . ASP A 1 289 ? 11.686 -7.611 12.322 1.00 96.62 289 ASP A CA 1
ATOM 2306 C C . ASP A 1 289 ? 10.738 -6.614 11.652 1.00 96.62 289 ASP A C 1
ATOM 2308 O O . ASP A 1 289 ? 9.562 -6.902 11.407 1.00 96.62 289 ASP A O 1
ATOM 2312 N N . HIS A 1 290 ? 11.278 -5.453 11.298 1.00 95.75 290 HIS A N 1
ATOM 2313 C CA . HIS A 1 290 ? 10.576 -4.435 10.524 1.00 95.75 290 HIS A CA 1
ATOM 2314 C C . HIS A 1 290 ? 10.898 -4.511 9.026 1.00 95.75 290 HIS A C 1
ATOM 2316 O O . HIS A 1 290 ? 10.284 -3.797 8.240 1.00 95.75 290 HIS A O 1
ATOM 2322 N N . ASN A 1 291 ? 11.860 -5.336 8.605 1.00 96.81 291 ASN A N 1
ATOM 2323 C CA . ASN A 1 291 ? 12.241 -5.471 7.203 1.00 96.81 291 ASN A CA 1
ATOM 2324 C C . ASN A 1 291 ? 12.575 -6.927 6.849 1.00 96.81 291 ASN A C 1
ATOM 2326 O O . ASN A 1 291 ? 13.721 -7.284 6.580 1.00 96.81 291 ASN A O 1
ATOM 2330 N N . SER A 1 292 ? 11.541 -7.767 6.816 1.00 96.69 292 SER A N 1
ATOM 2331 C CA . SER A 1 292 ? 11.675 -9.224 6.738 1.00 96.69 292 SER A CA 1
ATOM 2332 C C . SER A 1 292 ? 11.883 -9.799 5.328 1.00 96.69 292 SER A C 1
ATOM 2334 O O . SER A 1 292 ? 11.590 -10.974 5.101 1.00 96.69 292 SER A O 1
ATOM 2336 N N . TYR A 1 293 ? 12.362 -9.001 4.367 1.00 96.06 293 TYR A N 1
ATOM 2337 C CA . TYR A 1 293 ? 12.460 -9.380 2.947 1.00 96.06 293 TYR A CA 1
ATOM 2338 C C . TYR A 1 293 ? 13.363 -10.604 2.685 1.00 96.06 293 TYR A C 1
ATOM 2340 O O . TYR A 1 293 ? 13.144 -11.328 1.714 1.00 96.06 293 TYR A O 1
ATOM 2348 N N . ASP A 1 294 ? 14.360 -10.837 3.546 1.00 93.94 294 ASP A N 1
ATOM 2349 C CA . ASP A 1 294 ? 15.351 -11.915 3.441 1.00 93.94 294 ASP A CA 1
ATOM 2350 C C . ASP A 1 294 ? 15.229 -12.982 4.541 1.00 93.94 294 ASP A C 1
ATOM 2352 O O . ASP A 1 294 ? 16.138 -13.794 4.720 1.00 93.94 294 ASP A O 1
ATOM 2356 N N . LYS A 1 295 ? 14.111 -12.993 5.280 1.00 94.75 295 LYS A N 1
ATOM 2357 C CA . LYS A 1 295 ? 13.890 -13.937 6.384 1.00 94.75 295 LYS A CA 1
ATOM 2358 C C . LYS A 1 295 ? 13.196 -15.214 5.930 1.00 94.75 295 LYS A C 1
ATOM 2360 O O . LYS A 1 295 ? 12.354 -15.200 5.028 1.00 94.75 295 LYS A O 1
ATOM 2365 N N . ASP A 1 296 ? 13.521 -16.302 6.623 1.00 92.69 296 ASP A N 1
ATOM 2366 C CA . ASP A 1 296 ? 12.961 -17.629 6.380 1.00 92.69 296 ASP A CA 1
ATOM 2367 C C . ASP A 1 296 ? 11.445 -17.700 6.635 1.00 92.69 296 ASP A C 1
ATOM 2369 O O . ASP A 1 296 ? 10.814 -16.795 7.198 1.00 92.69 296 ASP A O 1
ATOM 2373 N N . ASN A 1 297 ? 10.849 -18.805 6.184 1.00 93.81 297 ASN A N 1
ATOM 2374 C CA . ASN A 1 297 ? 9.404 -19.017 6.195 1.00 93.81 297 ASN A CA 1
ATOM 2375 C C . ASN A 1 297 ? 8.797 -18.839 7.585 1.00 93.81 297 ASN A C 1
ATOM 2377 O O . ASN A 1 297 ? 7.744 -18.234 7.700 1.00 93.81 297 ASN A O 1
ATOM 2381 N N . GLU A 1 298 ? 9.450 -19.305 8.640 1.00 93.81 298 GLU A N 1
ATOM 2382 C CA . GLU A 1 298 ? 8.940 -19.256 10.008 1.00 93.81 298 GLU A CA 1
ATOM 2383 C C . GLU A 1 298 ? 8.733 -17.816 10.514 1.00 93.81 298 GLU A C 1
ATOM 2385 O O . GLU A 1 298 ? 7.864 -17.581 11.355 1.00 93.81 298 GLU A O 1
ATOM 2390 N N . THR A 1 299 ? 9.465 -16.840 9.963 1.00 96.06 299 THR A N 1
ATOM 2391 C CA . THR A 1 299 ? 9.246 -15.403 10.205 1.00 96.06 299 THR A CA 1
ATOM 2392 C C . THR A 1 299 ? 8.128 -14.826 9.333 1.00 96.06 299 THR A C 1
ATOM 2394 O O . THR A 1 299 ? 7.430 -13.895 9.740 1.00 96.06 299 THR A O 1
ATOM 2397 N N . ASN A 1 300 ? 7.949 -15.351 8.116 1.00 97.19 300 ASN A N 1
ATOM 2398 C CA . ASN A 1 300 ? 7.149 -14.715 7.066 1.00 97.19 300 ASN A CA 1
ATOM 2399 C C . ASN A 1 300 ? 5.832 -15.419 6.700 1.00 97.19 300 ASN A C 1
ATOM 2401 O O . ASN A 1 300 ? 4.991 -14.819 6.027 1.00 97.19 300 ASN A O 1
ATOM 2405 N N . TRP A 1 301 ? 5.622 -16.664 7.104 1.00 94.62 301 TRP A N 1
ATOM 2406 C CA . TRP A 1 301 ? 4.410 -17.407 6.788 1.00 94.62 301 TRP A CA 1
ATOM 2407 C C . TRP A 1 301 ? 3.198 -16.886 7.564 1.00 94.62 301 TRP A C 1
ATOM 2409 O O . TRP A 1 301 ? 3.304 -16.193 8.580 1.00 94.62 301 TRP A O 1
ATOM 2419 N N . LEU A 1 302 ? 2.013 -17.234 7.071 1.00 96.94 302 LEU A N 1
ATOM 2420 C CA . LEU A 1 302 ? 0.773 -17.038 7.807 1.00 96.94 302 LEU A CA 1
ATOM 2421 C C . LEU A 1 302 ? 0.593 -18.227 8.749 1.00 96.94 302 LEU A C 1
ATOM 2423 O O . LEU A 1 302 ? 0.356 -19.346 8.295 1.00 96.94 302 LEU A O 1
ATOM 2427 N N . ASN A 1 303 ? 0.719 -17.980 10.051 1.00 96.38 303 ASN A N 1
ATOM 2428 C CA . ASN A 1 303 ? 0.513 -19.003 11.065 1.00 96.38 303 ASN A CA 1
ATOM 2429 C C . ASN A 1 303 ? -0.974 -19.064 11.459 1.00 96.38 303 ASN A C 1
ATOM 2431 O O . ASN A 1 303 ? -1.505 -18.144 12.083 1.00 96.38 303 ASN A O 1
ATOM 2435 N N . TYR A 1 304 ? -1.647 -20.155 11.089 1.00 97.25 304 TYR A N 1
ATOM 2436 C CA . TYR A 1 304 ? -3.068 -20.355 11.381 1.00 97.25 304 TYR A CA 1
ATOM 2437 C C . TYR A 1 304 ? -3.347 -20.664 12.859 1.00 97.25 304 TYR A C 1
ATOM 2439 O O . TYR A 1 304 ? -4.428 -20.335 13.335 1.00 97.25 304 TYR A O 1
ATOM 2447 N N . ASP A 1 305 ? -2.375 -21.167 13.622 1.00 97.88 305 ASP A N 1
ATOM 2448 C CA . ASP A 1 305 ? -2.535 -21.323 15.072 1.00 97.88 305 ASP A CA 1
ATOM 2449 C C . ASP A 1 305 ? -2.587 -19.945 15.758 1.00 97.88 305 ASP A C 1
ATOM 2451 O O . ASP A 1 305 ? -3.333 -19.734 16.716 1.00 97.88 305 ASP A O 1
ATOM 2455 N N . HIS A 1 306 ? -1.853 -18.955 15.229 1.00 97.94 306 HIS A N 1
ATOM 2456 C CA . HIS A 1 306 ? -1.952 -17.559 15.682 1.00 97.94 306 HIS A CA 1
ATOM 2457 C C . HIS A 1 306 ? -3.287 -16.929 15.282 1.00 97.94 306 HIS A C 1
ATOM 2459 O O . HIS A 1 306 ? -3.846 -16.128 16.038 1.00 97.94 306 HIS A O 1
ATOM 2465 N N . ALA A 1 307 ? -3.813 -17.311 14.115 1.00 98.25 307 ALA A N 1
ATOM 2466 C CA . ALA A 1 307 ? -5.149 -16.932 13.676 1.00 98.25 307 ALA A CA 1
ATOM 2467 C C . ALA A 1 307 ? -6.219 -17.463 14.647 1.00 98.25 307 ALA A C 1
ATOM 2469 O O . ALA A 1 307 ? -7.053 -16.688 15.118 1.00 98.25 307 ALA A O 1
ATOM 2470 N N . ASP A 1 308 ? -6.129 -18.735 15.036 1.00 98.38 308 ASP A N 1
ATOM 2471 C CA . ASP A 1 308 ? -7.028 -19.362 16.007 1.00 98.38 308 ASP A CA 1
ATOM 2472 C C . ASP A 1 308 ? -6.896 -18.733 17.404 1.00 98.38 308 ASP A C 1
ATOM 2474 O O . ASP A 1 308 ? -7.899 -18.408 18.048 1.00 98.38 308 ASP A O 1
ATOM 2478 N N . ALA A 1 309 ? -5.666 -18.464 17.858 1.00 98.06 309 ALA A N 1
ATOM 2479 C CA . ALA A 1 309 ? -5.405 -17.812 19.143 1.00 98.06 309 ALA A CA 1
ATOM 2480 C C . ALA A 1 309 ? -6.024 -16.404 19.243 1.00 98.06 309 ALA A C 1
ATOM 2482 O O . ALA A 1 309 ? -6.384 -15.963 20.340 1.00 98.06 309 ALA A O 1
ATOM 2483 N N . ASN A 1 310 ? -6.174 -15.716 18.106 1.00 98.56 310 ASN A N 1
ATOM 2484 C CA . ASN A 1 310 ? -6.748 -14.378 17.992 1.00 98.56 310 ASN A CA 1
ATOM 2485 C C . ASN A 1 310 ? -8.076 -14.357 17.206 1.00 98.56 310 ASN A C 1
ATOM 2487 O O . ASN A 1 310 ? -8.457 -13.307 16.684 1.00 98.56 310 ASN A O 1
ATOM 2491 N N . ALA A 1 311 ? -8.832 -15.464 17.164 1.00 98.50 311 ALA A N 1
ATOM 2492 C CA . ALA A 1 311 ? -10.056 -15.592 16.357 1.00 98.50 311 ALA A CA 1
ATOM 2493 C C . ALA A 1 311 ? -11.108 -14.492 16.620 1.00 98.50 311 ALA A C 1
ATOM 2495 O O . ALA A 1 311 ? -11.803 -14.044 15.711 1.00 98.50 311 ALA A O 1
ATOM 2496 N N . VAL A 1 312 ? -11.168 -13.969 17.851 1.00 98.62 312 VAL A N 1
ATOM 2497 C CA . VAL A 1 312 ? -12.041 -12.837 18.222 1.00 98.62 312 VAL A CA 1
ATOM 2498 C C . VAL A 1 312 ? -11.730 -11.562 17.423 1.00 98.62 312 VAL A C 1
ATOM 2500 O O . VAL A 1 312 ? -12.617 -10.725 17.228 1.00 98.62 312 VAL A O 1
ATOM 2503 N N . LEU A 1 313 ? -10.479 -11.364 17.001 1.00 98.81 313 LEU A N 1
ATOM 2504 C CA . LEU A 1 313 ? -10.098 -10.257 16.128 1.00 98.81 313 LEU A CA 1
ATOM 2505 C C . LEU A 1 313 ? -10.521 -10.540 14.682 1.00 98.81 313 LEU A C 1
ATOM 2507 O O . LEU A 1 313 ? -11.123 -9.664 14.066 1.00 98.81 313 LEU A O 1
ATOM 2511 N N . ILE A 1 314 ? -10.333 -11.768 14.190 1.00 98.69 314 ILE A N 1
ATOM 2512 C CA . ILE A 1 314 ? -10.779 -12.184 12.850 1.00 98.69 314 ILE A CA 1
ATOM 2513 C C . ILE A 1 314 ? -12.283 -11.958 12.687 1.00 98.69 314 ILE A C 1
ATOM 2515 O O . ILE A 1 314 ? -12.714 -11.331 11.719 1.00 98.69 314 ILE A O 1
ATOM 2519 N N . ASP A 1 315 ? -13.088 -12.408 13.651 1.00 98.81 315 ASP A N 1
ATOM 2520 C CA . ASP A 1 315 ? -14.542 -12.224 13.627 1.00 98.81 315 ASP A CA 1
ATOM 2521 C C . ASP A 1 315 ? -14.937 -10.742 13.640 1.00 98.81 315 ASP A C 1
ATOM 2523 O O . ASP A 1 315 ? -15.910 -10.342 12.998 1.00 98.81 315 ASP A O 1
ATOM 2527 N N . TYR A 1 316 ? -14.154 -9.902 14.322 1.00 98.88 316 TYR A N 1
ATOM 2528 C CA . TYR A 1 316 ? -14.362 -8.458 14.333 1.00 98.88 316 TYR A CA 1
ATOM 2529 C C . TYR A 1 316 ? -14.065 -7.822 12.967 1.00 98.88 316 TYR A C 1
ATOM 2531 O O . TYR A 1 316 ? -14.886 -7.053 12.465 1.00 98.88 316 TYR A O 1
ATOM 2539 N N . TYR A 1 317 ? -12.942 -8.177 12.329 1.00 98.81 317 TYR A N 1
ATOM 2540 C CA . TYR A 1 317 ? -12.631 -7.742 10.962 1.00 98.81 317 TYR A CA 1
ATOM 2541 C C . TYR A 1 317 ? -13.692 -8.227 9.970 1.00 98.81 317 TYR A C 1
ATOM 2543 O O . TYR A 1 317 ? -14.160 -7.435 9.154 1.00 98.81 317 TYR A O 1
ATOM 2551 N N . ARG A 1 318 ? -14.133 -9.490 10.074 1.00 98.75 318 ARG A N 1
ATOM 2552 C CA . ARG A 1 318 ? -15.214 -10.043 9.244 1.00 98.75 318 ARG A CA 1
ATOM 2553 C C . ARG A 1 318 ? -16.494 -9.222 9.393 1.00 98.75 318 ARG A C 1
ATOM 2555 O O . ARG A 1 318 ? -17.037 -8.777 8.389 1.00 98.75 318 ARG A O 1
ATOM 2562 N N . GLY A 1 319 ? -16.914 -8.932 10.626 1.00 98.75 319 GLY A N 1
ATOM 2563 C CA . GLY A 1 319 ? -18.090 -8.102 10.892 1.00 98.75 319 GLY A CA 1
ATOM 2564 C C . GLY A 1 319 ? -17.976 -6.683 10.324 1.00 98.75 319 GLY A C 1
ATOM 2565 O O . GLY A 1 319 ? -18.926 -6.181 9.726 1.00 98.75 319 GLY A O 1
ATOM 2566 N N . LEU A 1 320 ? -16.810 -6.038 10.444 1.00 98.69 320 LEU A N 1
ATOM 2567 C CA . LEU A 1 320 ? -16.571 -4.719 9.847 1.00 98.69 320 LEU A CA 1
ATOM 2568 C C . LEU A 1 320 ? -16.591 -4.758 8.314 1.00 98.69 320 LEU A C 1
ATOM 2570 O O . LEU A 1 320 ? -17.152 -3.859 7.688 1.00 98.69 320 LEU A O 1
ATOM 2574 N N . ILE A 1 321 ? -16.017 -5.796 7.702 1.00 98.62 321 ILE A N 1
ATOM 2575 C CA . ILE A 1 321 ? -16.072 -6.010 6.252 1.00 98.62 321 ILE A CA 1
ATOM 2576 C C . ILE A 1 321 ? -17.520 -6.232 5.806 1.00 98.62 321 ILE A C 1
ATOM 2578 O O . ILE A 1 321 ? -17.943 -5.632 4.818 1.00 98.62 321 ILE A O 1
ATOM 2582 N N . ASP A 1 322 ? -18.302 -7.022 6.540 1.00 98.38 322 ASP A N 1
ATOM 2583 C CA . ASP A 1 322 ? -19.712 -7.277 6.237 1.00 98.38 322 ASP A CA 1
ATOM 2584 C C . ASP A 1 322 ? -20.557 -6.002 6.351 1.00 98.38 322 ASP A C 1
ATOM 2586 O O . ASP A 1 322 ? -21.360 -5.720 5.458 1.00 98.38 322 ASP A O 1
ATOM 2590 N N . ILE A 1 323 ? -20.332 -5.174 7.379 1.00 97.31 323 ILE A N 1
ATOM 2591 C CA . ILE A 1 323 ? -20.941 -3.839 7.502 1.00 97.31 323 ILE A CA 1
ATOM 2592 C C . ILE A 1 323 ? -20.540 -2.977 6.306 1.00 97.31 323 ILE A C 1
ATOM 2594 O O . ILE A 1 323 ? -21.408 -2.442 5.611 1.00 97.31 323 ILE A O 1
ATOM 2598 N N . ARG A 1 324 ? -19.236 -2.879 6.018 1.00 97.12 324 ARG A N 1
ATOM 2599 C CA . ARG A 1 324 ? -18.728 -2.079 4.902 1.00 97.12 324 ARG A CA 1
ATOM 2600 C C . ARG A 1 324 ? -19.328 -2.539 3.586 1.00 97.12 324 ARG A C 1
ATOM 2602 O O . ARG A 1 324 ? -19.604 -1.670 2.775 1.00 97.12 324 ARG A O 1
ATOM 2609 N N . LYS A 1 325 ? -19.530 -3.848 3.366 1.00 96.12 325 LYS A N 1
ATOM 2610 C CA . LYS A 1 325 ? -20.141 -4.459 2.167 1.00 96.12 325 LYS A CA 1
ATOM 2611 C C . LYS A 1 325 ? -21.651 -4.219 2.078 1.00 96.12 325 LYS A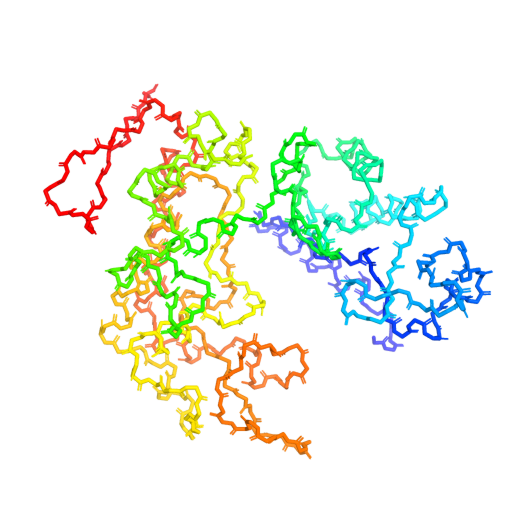 C 1
ATOM 2613 O O . LYS A 1 325 ? -22.139 -3.899 0.992 1.00 96.12 325 LYS A O 1
ATOM 2618 N N . SER A 1 326 ? -22.356 -4.308 3.198 1.00 96.00 326 SER A N 1
ATOM 2619 C CA . SER A 1 326 ? -23.816 -4.175 3.265 1.00 96.00 326 SER A CA 1
ATOM 2620 C C . SER A 1 326 ? -24.286 -2.730 3.107 1.00 96.00 326 SER A C 1
ATOM 2622 O O . SER A 1 326 ? -25.302 -2.484 2.464 1.00 96.00 326 SER A O 1
ATOM 2624 N N . TYR A 1 327 ? -23.530 -1.765 3.637 1.00 94.56 327 TYR A N 1
ATOM 2625 C CA . TYR A 1 327 ? -23.910 -0.353 3.625 1.00 94.56 327 TYR A CA 1
ATOM 2626 C C . TYR A 1 327 ? -22.979 0.456 2.717 1.00 94.56 327 TYR A C 1
ATOM 2628 O O . TYR A 1 327 ? -21.826 0.730 3.056 1.00 94.56 327 TYR A O 1
ATOM 2636 N N . SER A 1 328 ? -23.495 0.888 1.561 1.00 92.94 328 SER A N 1
ATOM 2637 C CA . SER A 1 328 ? -22.763 1.720 0.588 1.00 92.94 328 SER A CA 1
ATOM 2638 C C . SER A 1 328 ? -22.267 3.044 1.176 1.00 92.94 328 SER A C 1
ATOM 2640 O O . SER A 1 328 ? -21.275 3.583 0.689 1.00 92.94 328 SER A O 1
ATOM 2642 N N . ALA A 1 329 ? -22.897 3.516 2.255 1.00 94.38 329 ALA A N 1
ATOM 2643 C CA . ALA A 1 329 ? -22.501 4.682 3.038 1.00 94.38 329 ALA A CA 1
ATOM 2644 C C . ALA A 1 329 ? -21.013 4.679 3.431 1.00 94.38 329 ALA A C 1
ATOM 2646 O O . ALA A 1 329 ? -20.391 5.731 3.467 1.00 94.38 329 ALA A O 1
ATOM 2647 N N . PHE A 1 330 ? -20.405 3.514 3.673 1.00 94.38 330 PHE A N 1
ATOM 2648 C CA . PHE A 1 330 ? -18.982 3.429 4.029 1.00 94.38 330 PHE A CA 1
ATOM 2649 C C . PHE A 1 330 ? -18.031 3.423 2.820 1.00 94.38 330 PHE A C 1
ATOM 2651 O O . PHE A 1 330 ? -16.819 3.432 3.005 1.00 94.38 330 PHE A O 1
ATOM 2658 N N . ARG A 1 331 ? -18.549 3.384 1.585 1.00 92.81 331 ARG A N 1
ATOM 2659 C CA . ARG A 1 331 ? -17.741 3.296 0.353 1.00 92.81 331 ARG A CA 1
ATOM 2660 C C . ARG A 1 331 ? -17.957 4.446 -0.628 1.00 92.81 331 ARG A C 1
ATOM 2662 O O . ARG A 1 331 ? -17.061 4.733 -1.417 1.00 92.81 331 ARG A O 1
ATOM 2669 N N . HIS A 1 332 ? -19.159 5.016 -0.641 1.00 89.38 332 HIS A N 1
ATOM 2670 C CA . HIS A 1 332 ? -19.626 5.938 -1.677 1.00 89.38 332 HIS A CA 1
ATOM 2671 C C . HIS A 1 332 ? -20.417 7.113 -1.092 1.00 89.38 332 HIS A C 1
ATOM 2673 O O . HIS A 1 332 ? -21.265 7.680 -1.779 1.00 89.38 332 HIS A O 1
ATOM 2679 N N . ALA A 1 333 ? -20.208 7.454 0.182 1.00 92.62 333 ALA A N 1
ATOM 2680 C CA . ALA A 1 333 ? -20.852 8.641 0.727 1.00 92.62 333 ALA A CA 1
ATOM 2681 C C . ALA A 1 333 ? -20.222 9.894 0.121 1.00 92.62 333 ALA A C 1
ATOM 2683 O O . ALA A 1 333 ? -19.000 10.047 0.122 1.00 92.62 333 ALA A O 1
ATOM 2684 N N . ASN A 1 334 ? -21.071 10.809 -0.347 1.00 92.06 334 ASN A N 1
ATOM 2685 C CA . ASN A 1 334 ? -20.627 12.160 -0.655 1.00 92.06 334 ASN A CA 1
ATOM 2686 C C . ASN A 1 334 ? -20.105 12.811 0.637 1.00 92.06 334 ASN A C 1
ATOM 2688 O O . ASN A 1 334 ? -20.755 12.655 1.675 1.00 92.06 334 ASN A O 1
ATOM 2692 N N . PRO A 1 335 ? -18.989 13.557 0.597 1.00 92.38 335 PRO A N 1
ATOM 2693 C CA . PRO A 1 335 ? -18.435 14.213 1.783 1.00 92.38 335 PRO A CA 1
ATOM 2694 C C . PRO A 1 335 ? -19.451 15.084 2.533 1.00 92.38 335 PRO A C 1
ATOM 2696 O O . PRO A 1 335 ? -19.490 15.065 3.757 1.00 92.38 335 PRO A O 1
ATOM 2699 N N . GLU A 1 336 ? -20.347 15.763 1.811 1.00 91.94 336 GLU A N 1
ATOM 2700 C CA . GLU A 1 336 ? -21.428 16.584 2.381 1.00 91.94 336 GLU A CA 1
ATOM 2701 C C . GLU A 1 336 ? -22.425 15.793 3.249 1.00 91.94 336 GLU A C 1
ATOM 2703 O O . GLU A 1 336 ? -23.056 16.354 4.143 1.00 91.94 336 GLU A O 1
ATOM 2708 N N . ASN A 1 337 ? -22.553 14.482 3.018 1.00 94.31 337 ASN A N 1
ATOM 2709 C CA . ASN A 1 337 ? -23.421 13.601 3.800 1.00 94.31 337 ASN A CA 1
ATOM 2710 C C . ASN A 1 337 ? -22.747 13.087 5.082 1.00 94.31 337 ASN A C 1
ATOM 2712 O O . ASN A 1 337 ? -23.399 12.393 5.868 1.00 94.31 337 ASN A O 1
ATOM 2716 N N . ILE A 1 338 ? -21.459 13.383 5.286 1.00 95.88 338 ILE A N 1
ATOM 2717 C CA . ILE A 1 338 ? -20.688 12.989 6.466 1.00 95.88 338 ILE A CA 1
ATOM 2718 C C . ILE A 1 338 ? -20.655 14.178 7.427 1.00 95.88 338 ILE A C 1
ATOM 2720 O O . ILE A 1 338 ? -19.909 15.138 7.241 1.00 95.88 338 ILE A O 1
ATOM 2724 N N . ARG A 1 339 ? -21.463 14.114 8.488 1.00 96.19 339 ARG A N 1
ATOM 2725 C CA . ARG A 1 339 ? -21.512 15.163 9.510 1.00 96.19 339 ARG A CA 1
ATOM 2726 C C . ARG A 1 339 ? -20.686 14.751 10.719 1.00 96.19 339 ARG A C 1
ATOM 2728 O O . ARG A 1 339 ? -21.045 13.815 11.431 1.00 96.19 339 ARG A O 1
ATOM 2735 N N . PHE A 1 340 ? -19.611 15.487 10.986 1.00 96.00 340 PHE A N 1
ATOM 2736 C CA . PHE A 1 340 ? -18.837 15.330 12.215 1.00 96.00 340 PHE A CA 1
ATOM 2737 C C . PHE A 1 340 ? -19.568 15.962 13.397 1.00 96.00 340 PHE A C 1
ATOM 2739 O O . PHE A 1 340 ? -20.037 17.099 13.329 1.00 96.00 340 PHE A O 1
ATOM 2746 N N . LEU A 1 341 ? -19.675 15.207 14.485 1.00 94.88 341 LEU A N 1
ATOM 2747 C CA . LEU A 1 341 ? -20.318 15.646 15.715 1.00 94.88 341 LEU A CA 1
ATOM 2748 C C . LEU A 1 341 ? -19.274 16.327 16.604 1.00 94.88 341 LEU A C 1
ATOM 2750 O O . LEU A 1 341 ? -18.164 15.820 16.764 1.00 94.88 341 LEU A O 1
ATOM 2754 N N . GLY A 1 342 ? -19.629 17.473 17.186 1.00 89.44 342 GLY A N 1
ATOM 2755 C CA . GLY A 1 342 ? -18.762 18.168 18.136 1.00 89.44 342 GLY A CA 1
ATOM 2756 C C . GLY A 1 342 ? -18.551 17.328 19.395 1.00 89.44 342 GLY A C 1
ATOM 2757 O O . GLY A 1 342 ? -19.516 16.868 20.007 1.00 89.44 342 GLY A O 1
ATOM 2758 N N . THR A 1 343 ? -17.293 17.136 19.782 1.00 88.88 343 THR A N 1
ATOM 2759 C CA . THR A 1 343 ? -16.901 16.390 20.980 1.00 88.88 343 THR A CA 1
ATOM 2760 C C . THR A 1 343 ? -16.147 17.313 21.936 1.00 88.88 343 THR A C 1
ATOM 2762 O O . THR A 1 343 ? -15.411 18.199 21.510 1.00 88.88 343 THR A O 1
ATOM 2765 N N . ASN A 1 344 ? -16.331 17.113 23.244 1.00 90.06 344 ASN A N 1
ATOM 2766 C CA . ASN A 1 344 ? -15.557 17.833 24.267 1.00 90.06 344 ASN A CA 1
ATOM 2767 C C . ASN A 1 344 ? -14.211 17.152 24.569 1.00 90.06 344 ASN A C 1
ATOM 2769 O O . ASN A 1 344 ? -13.396 17.706 25.302 1.00 90.06 344 ASN A O 1
ATOM 2773 N N . ASP A 1 345 ? -13.999 15.947 24.037 1.00 91.94 345 ASP A N 1
ATOM 2774 C CA . ASP A 1 345 ? -12.760 15.191 24.174 1.00 91.94 345 ASP A CA 1
ATOM 2775 C C . ASP A 1 345 ? -11.978 15.278 22.855 1.00 91.94 345 ASP A C 1
ATOM 2777 O O . ASP A 1 345 ? -12.473 14.794 21.829 1.00 91.94 345 ASP A O 1
ATOM 2781 N N . PRO A 1 346 ? -10.771 15.874 22.853 1.00 88.12 346 PRO A N 1
ATOM 2782 C CA . PRO A 1 346 ? -9.964 15.974 21.649 1.00 88.12 346 PRO A CA 1
ATOM 2783 C C . PRO A 1 346 ? -9.542 14.605 21.109 1.00 88.12 346 PRO A C 1
ATOM 2785 O O . PRO A 1 346 ? -9.187 14.535 19.949 1.00 88.12 346 PRO A O 1
ATOM 2788 N N . LEU A 1 347 ? -9.576 13.518 21.883 1.00 92.19 347 LEU A N 1
ATOM 2789 C CA . LEU A 1 347 ? -9.266 12.161 21.414 1.00 92.19 347 LEU A CA 1
ATOM 2790 C C . LEU A 1 347 ? -10.510 11.370 20.980 1.00 92.19 347 LEU A C 1
ATOM 2792 O O . LEU A 1 347 ? -10.425 10.171 20.719 1.00 92.19 347 LEU A O 1
ATOM 2796 N N . LEU A 1 348 ? -11.661 12.035 20.856 1.00 93.81 348 LEU A N 1
ATOM 2797 C CA . LEU A 1 348 ? -12.896 11.437 20.365 1.00 93.81 348 LEU A CA 1
ATOM 2798 C C . LEU A 1 348 ? -13.262 11.998 18.987 1.00 93.81 348 LEU A C 1
ATOM 2800 O O . LEU A 1 348 ? -13.493 13.198 18.826 1.00 93.81 348 LEU A O 1
ATOM 2804 N N . LEU A 1 349 ? -13.383 11.106 18.003 1.00 94.38 349 LEU A N 1
ATOM 2805 C CA . LEU A 1 349 ? -13.929 11.408 16.681 1.00 94.38 349 LEU A CA 1
ATOM 2806 C C . LEU A 1 349 ? -15.296 10.736 16.536 1.00 94.38 349 LEU A C 1
ATOM 2808 O O . LEU A 1 349 ? -15.404 9.516 16.641 1.00 94.38 349 LEU A O 1
ATOM 2812 N N . ALA A 1 350 ? -16.331 11.532 16.281 1.00 95.81 350 ALA A N 1
ATOM 2813 C CA . ALA A 1 350 ? -17.689 11.052 16.073 1.00 95.81 350 ALA A CA 1
ATOM 2814 C C . ALA A 1 350 ? -18.258 11.645 14.782 1.00 95.81 350 ALA A C 1
ATOM 2816 O O . ALA A 1 350 ? -18.072 12.829 14.498 1.00 95.81 350 ALA A O 1
ATOM 2817 N N . TYR A 1 351 ? -18.948 10.821 14.000 1.00 96.31 351 TYR A N 1
ATOM 2818 C CA . TYR A 1 351 ? -19.607 11.247 12.774 1.00 96.31 351 TYR A CA 1
ATOM 2819 C C . TYR A 1 351 ? -20.830 10.389 12.479 1.00 96.31 351 TYR A C 1
ATOM 2821 O O . TYR A 1 351 ? -20.926 9.238 12.905 1.00 96.31 351 TYR A O 1
ATOM 2829 N N . GLU A 1 352 ? -21.751 10.962 11.721 1.00 95.75 352 GLU A N 1
ATOM 2830 C CA . GLU A 1 352 ? -22.880 10.265 11.120 1.00 95.75 352 GLU A CA 1
ATOM 2831 C C . GLU A 1 352 ? -22.788 10.370 9.599 1.00 95.75 352 GLU A C 1
ATOM 2833 O O . GLU A 1 352 ? -22.306 11.369 9.062 1.00 95.75 352 GLU A O 1
ATOM 2838 N N . ILE A 1 353 ? -23.249 9.331 8.906 1.00 95.19 353 ILE A N 1
ATOM 2839 C CA . ILE A 1 353 ? -23.368 9.338 7.451 1.00 95.19 353 ILE A CA 1
ATOM 2840 C C . ILE A 1 353 ? -24.850 9.265 7.110 1.00 95.19 353 ILE A C 1
ATOM 2842 O O . ILE A 1 353 ? -25.515 8.276 7.422 1.00 95.19 353 ILE A O 1
ATOM 2846 N N . THR A 1 354 ? -25.362 10.305 6.461 1.00 90.88 354 THR A N 1
ATOM 2847 C CA . THR A 1 354 ? -26.746 10.313 5.982 1.00 90.88 354 THR A CA 1
ATOM 2848 C C . THR A 1 354 ? -26.832 9.526 4.678 1.00 90.88 354 THR A C 1
ATOM 2850 O O . THR A 1 354 ? -26.152 9.843 3.703 1.00 90.88 354 THR A O 1
ATOM 2853 N N . VAL A 1 355 ? -27.671 8.489 4.650 1.00 81.56 355 VAL A N 1
ATOM 2854 C CA . VAL A 1 355 ? -27.926 7.705 3.435 1.00 81.56 355 VAL A CA 1
ATOM 2855 C C . VAL A 1 355 ? -29.086 8.351 2.688 1.00 81.56 355 VAL A C 1
ATOM 2857 O O . VAL A 1 355 ? -30.227 8.296 3.142 1.00 81.56 355 VAL A O 1
ATOM 2860 N N . SER A 1 356 ? -28.797 8.998 1.560 1.00 62.22 356 SER A N 1
ATOM 2861 C CA . SER A 1 356 ? -29.829 9.387 0.596 1.00 62.22 356 SER A CA 1
ATOM 2862 C C . SER A 1 356 ? -30.409 8.099 -0.002 1.00 62.22 356 SER A C 1
ATOM 2864 O O . SER A 1 356 ? -29.639 7.283 -0.511 1.00 62.22 356 SER A O 1
ATOM 2866 N N . GLY A 1 357 ? -31.718 7.880 0.163 1.00 52.28 357 GLY A N 1
ATOM 2867 C CA . GLY A 1 357 ? -32.416 6.668 -0.289 1.00 52.28 357 GLY A CA 1
ATOM 2868 C C . GLY A 1 357 ? -32.497 6.502 -1.799 1.00 52.28 357 GLY A C 1
ATOM 2869 O O . GLY A 1 357 ? -32.297 7.507 -2.519 1.00 52.28 357 GLY A O 1
#

pLDDT: mean 96.09, std 4.74, range [52.28, 98.88]

Secondary structure (DSSP, 8-state):
--SSTHHHHHHHHHHHHHHTT---EEEE--S--TTGGG-HHHHHHHHHHB-B-TTSPBP-TTSSS--B-TTSHHHHHHHHHHHHHHHHHS---EEEETTGGGS-HHHHHHHHHHHHHH-TT-EEEE--EETTEE-HHHHHHTT-EEEEHHHHHHHTBS-TTT-B-GGGT---TT--HHHHHHHHTT-BGGGTSSBSSGGGEEE-S--SSSS-HHHHHHHHTTSS-TT---S-HHHHHSPPHHHHHHHHHHHHHHHTSSSEE---TTGGGT---B----SS--TTTTSB-S--TT--HHHHS--HHHHHHTHHHHHHHHHHHHHHHH-THHHH--GGGEEEEP-SSTT--EEEE----

Sequence (357 aa):
GTDGRQVREFKEMVKAFHSNQIAVILDVVYNHVSQYDHNPYKYIDKFYYFRLKPNCDFESASGCGNDFKTERPMARRMIVESVLHWMKEYRIDGFRFDLAAMIDWGTIEAIRNAARKINPNVHLIAEPWGGGGYAPATFSEYGWGSWNDQIRNGFKGWNPHDDAGFIFGKWKNGVTQQSLQNYVMGTLREYGGLFLEVGHAINYLESHDDHTLGDFIRLALGEVREDTVITDVDAHAKLSPAQLKTNKLAAMALLTSQGGIMLHSGQEFARSKVIAKTDVPDLNIGKIDHNSYDKDNETNWLNYDHADANAVLIDYYRGLIDIRKSYSAFRHANPENIRFLGTNDPLLLAYEITVSG

Foldseek 3Di:
DPPPCVLVVLLVVCVVCVVVVHAAAEEDELFDDPPCVPDVVVVVPLVQFWDADPVRAADPQQVRRTTTPLVHPVSLVVVLVVLVCCCPSSVHQEYEYDQCCSHDPVSLLSNLVSVCVSPVNYAYEYQQHTSHGHALLVCQVSVHAYEDVLLQCAQQRPALAPTGHLLLVDDDDPRALLSLLCQLAQQDVVSVGRHPDSQNYAYENDDLAFFQSLVSLCCNVPVDHQLDQAPDVLVSLQDDPSSLSSLLVSLLSQLQGEYHYDDYPCSLLSDFQAQDDDPDDDPRHRGTDRGCPPGDCVRPPDDVSSCVSRVVSNVSSVVSVVVSVVDCQSYDANSVQWAWDDDPDRSDTDIDGDDDD

Radius of gyration: 21.7 Å; chains: 1; bounding box: 64×48×52 Å